Protein AF-A0A7S3FPW9-F1 (afdb_monomer_lite)

Radius of gyration: 21.13 Å; chains: 1; bounding box: 56×52×58 Å

Structure (mmCIF, N/CA/C/O backbone):
data_AF-A0A7S3FPW9-F1
#
_entry.id   AF-A0A7S3FPW9-F1
#
loop_
_atom_site.group_PDB
_atom_site.id
_atom_site.type_symbol
_atom_site.label_atom_id
_atom_site.label_alt_id
_atom_site.label_comp_id
_atom_site.label_asym_id
_atom_site.label_entity_id
_atom_site.label_seq_id
_atom_site.pdbx_PDB_ins_code
_atom_site.Cartn_x
_atom_site.Cartn_y
_atom_site.Cartn_z
_atom_site.occupancy
_atom_site.B_iso_or_equiv
_atom_site.auth_seq_id
_atom_site.auth_comp_id
_atom_site.auth_asym_id
_atom_site.auth_atom_id
_atom_site.pdbx_PDB_model_num
ATOM 1 N N . GLY A 1 1 ? 1.806 -17.753 8.250 1.00 62.09 1 GLY A N 1
ATOM 2 C CA . GLY A 1 1 ? 3.114 -17.076 8.129 1.00 62.09 1 GLY A CA 1
ATOM 3 C C . GLY A 1 1 ? 3.292 -16.601 6.702 1.00 62.09 1 GLY A C 1
ATOM 4 O O . GLY A 1 1 ? 2.724 -17.229 5.818 1.00 62.09 1 GLY A O 1
ATOM 5 N N . LEU A 1 2 ? 4.022 -15.506 6.479 1.00 74.38 2 LEU A N 1
ATOM 6 C CA . LEU A 1 2 ? 4.261 -14.946 5.144 1.00 74.38 2 LEU A CA 1
ATOM 7 C C . LEU A 1 2 ? 5.439 -15.664 4.464 1.00 74.38 2 LEU A C 1
ATOM 9 O O . LEU A 1 2 ? 6.506 -15.790 5.061 1.00 74.38 2 LEU A O 1
ATOM 13 N N . SER A 1 3 ? 5.250 -16.118 3.224 1.00 87.81 3 SER A N 1
ATOM 14 C CA . SER A 1 3 ? 6.318 -16.634 2.362 1.00 87.81 3 SER A CA 1
ATOM 15 C C . SER A 1 3 ? 6.311 -15.820 1.073 1.00 87.81 3 SER A C 1
ATOM 17 O O . SER A 1 3 ? 5.427 -15.976 0.237 1.00 87.81 3 SER A O 1
ATOM 19 N N . THR A 1 4 ? 7.244 -14.877 0.970 1.00 91.75 4 THR A N 1
ATOM 20 C CA . THR A 1 4 ? 7.330 -13.929 -0.143 1.00 91.75 4 THR A CA 1
ATOM 21 C C . THR A 1 4 ? 8.790 -13.615 -0.439 1.00 91.75 4 THR A C 1
ATOM 23 O O . THR A 1 4 ? 9.639 -13.678 0.454 1.00 91.75 4 THR A O 1
ATOM 26 N N . TYR A 1 5 ? 9.075 -13.282 -1.690 1.00 95.19 5 TYR A N 1
ATOM 27 C CA . TYR A 1 5 ? 10.318 -12.657 -2.105 1.00 95.19 5 TYR A CA 1
ATOM 28 C C . TYR A 1 5 ? 10.083 -11.153 -2.244 1.00 95.19 5 TYR A C 1
ATOM 30 O O . TYR A 1 5 ? 9.263 -10.716 -3.044 1.00 95.19 5 TYR A O 1
ATOM 38 N N . GLU A 1 6 ? 10.806 -10.345 -1.482 1.00 95.31 6 GLU A N 1
ATOM 39 C CA . GLU A 1 6 ? 10.793 -8.900 -1.682 1.00 95.31 6 GLU A CA 1
ATOM 40 C C . GLU A 1 6 ? 11.965 -8.498 -2.571 1.00 95.31 6 GLU A C 1
ATOM 42 O O . GLU A 1 6 ? 13.130 -8.679 -2.209 1.00 95.31 6 GLU A O 1
ATOM 47 N N . GLN A 1 7 ? 11.654 -7.925 -3.732 1.00 96.69 7 GLN A N 1
ATOM 48 C CA . GLN A 1 7 ? 12.647 -7.195 -4.499 1.00 96.69 7 GLN A CA 1
ATOM 49 C C . GLN A 1 7 ? 12.777 -5.803 -3.891 1.00 96.69 7 GLN A C 1
ATOM 51 O O . GLN A 1 7 ? 12.024 -4.884 -4.230 1.00 96.69 7 GLN A O 1
ATOM 56 N N . ASP A 1 8 ? 13.734 -5.686 -2.975 1.00 94.31 8 ASP A N 1
ATOM 57 C CA . ASP A 1 8 ? 14.004 -4.454 -2.251 1.00 94.31 8 ASP A CA 1
ATOM 58 C C . ASP A 1 8 ? 14.648 -3.393 -3.159 1.00 94.31 8 ASP A C 1
ATOM 60 O O . ASP A 1 8 ? 15.386 -3.731 -4.091 1.00 94.31 8 ASP A O 1
ATOM 64 N N . TRP A 1 9 ? 14.372 -2.115 -2.896 1.00 93.69 9 TRP A N 1
ATOM 65 C CA . TRP A 1 9 ? 14.979 -0.975 -3.591 1.00 93.69 9 TRP A CA 1
ATOM 66 C C . TRP A 1 9 ? 14.975 -1.121 -5.123 1.00 93.69 9 TRP A C 1
ATOM 68 O O . TRP A 1 9 ? 16.013 -1.033 -5.789 1.00 93.69 9 TRP A O 1
ATOM 78 N N . LEU A 1 10 ? 13.790 -1.298 -5.711 1.00 96.19 10 LEU A N 1
ATOM 79 C CA . LEU A 1 10 ? 13.669 -1.556 -7.143 1.00 96.19 10 LEU A CA 1
ATOM 80 C C . LEU A 1 10 ? 14.060 -0.341 -8.005 1.00 96.19 10 LEU A C 1
ATOM 82 O O . LEU A 1 10 ? 14.813 -0.488 -8.970 1.00 96.19 10 LEU A O 1
ATOM 86 N N . TRP A 1 11 ? 13.589 0.872 -7.681 1.00 95.31 11 TRP A N 1
ATOM 87 C CA . TRP A 1 11 ? 13.968 2.066 -8.451 1.00 95.31 11 TRP A CA 1
ATOM 88 C C . TRP A 1 11 ? 15.460 2.430 -8.33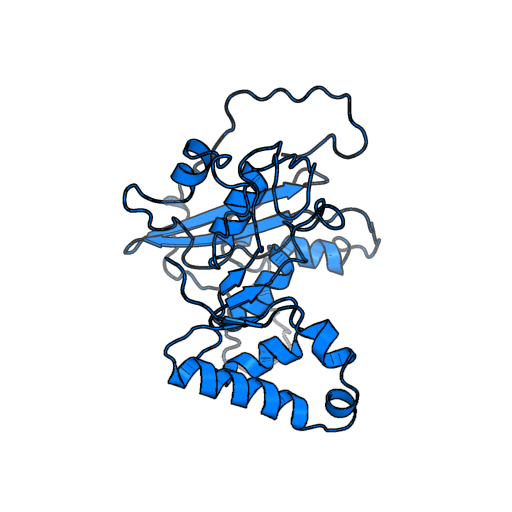8 1.00 95.31 11 TRP A C 1
ATOM 90 O O . TRP A 1 11 ? 16.043 2.737 -9.386 1.00 95.31 11 TRP A O 1
ATOM 100 N N . PRO A 1 12 ? 16.117 2.374 -7.153 1.00 95.44 12 PRO A N 1
ATOM 101 C CA . PRO A 1 12 ? 17.546 2.647 -7.054 1.00 95.44 12 PRO A CA 1
ATOM 102 C C . PRO A 1 12 ? 18.382 1.617 -7.802 1.00 95.44 12 PRO A C 1
ATOM 104 O O . PRO A 1 12 ? 19.339 1.999 -8.464 1.00 95.44 12 PRO A O 1
ATOM 107 N N . GLN A 1 13 ? 18.019 0.330 -7.747 1.00 95.75 13 GLN A N 1
ATOM 108 C CA . GLN A 1 13 ? 18.728 -0.705 -8.503 1.00 95.75 13 GLN A CA 1
ATOM 109 C C . GLN A 1 13 ? 18.602 -0.484 -10.010 1.00 95.75 13 GLN A C 1
ATOM 111 O O . GLN A 1 13 ? 19.600 -0.577 -10.724 1.00 95.75 13 GLN A O 1
ATOM 116 N N . PHE A 1 14 ? 17.410 -0.110 -10.485 1.00 96.25 14 PHE A N 1
ATOM 117 C CA . PHE A 1 14 ? 17.210 0.200 -11.896 1.00 96.25 14 PHE A CA 1
ATOM 118 C C . PHE A 1 14 ? 18.072 1.387 -12.346 1.00 96.25 14 PHE A C 1
ATOM 120 O O . PHE A 1 14 ? 18.774 1.290 -13.345 1.00 96.25 14 PHE A O 1
ATOM 127 N N . LEU A 1 15 ? 18.045 2.507 -11.612 1.00 96.75 15 LEU A N 1
ATOM 128 C CA . LEU A 1 15 ? 18.842 3.690 -11.967 1.00 96.75 15 LEU A CA 1
ATOM 129 C C . LEU A 1 15 ? 20.346 3.512 -11.721 1.00 96.75 15 LEU A C 1
ATOM 131 O O . LEU A 1 15 ? 21.148 4.189 -12.356 1.00 96.75 15 LEU A O 1
ATOM 135 N N . GLY A 1 16 ? 20.729 2.640 -10.791 1.00 96.56 16 GLY A N 1
ATOM 136 C CA . GLY A 1 16 ? 22.120 2.360 -10.445 1.00 96.56 16 GLY A CA 1
ATOM 137 C C . GLY A 1 16 ? 22.814 1.364 -11.374 1.00 96.56 16 GLY A C 1
ATOM 138 O O . GLY A 1 16 ? 24.028 1.205 -11.268 1.00 96.56 16 GLY A O 1
ATOM 139 N N . THR A 1 17 ? 22.076 0.709 -12.274 1.00 96.62 17 THR A N 1
ATOM 140 C CA . THR A 1 17 ? 22.619 -0.276 -13.219 1.00 96.62 17 THR A CA 1
ATOM 141 C C . THR A 1 17 ? 22.588 0.307 -14.627 1.00 96.62 17 THR A C 1
ATOM 143 O O . THR A 1 17 ? 21.536 0.338 -15.262 1.00 96.62 17 THR A O 1
ATOM 146 N N . THR A 1 18 ? 23.732 0.788 -15.117 1.00 97.06 18 THR A N 1
ATOM 147 C CA . THR A 1 18 ? 23.844 1.487 -16.410 1.00 97.06 18 THR A CA 1
ATOM 148 C C . THR A 1 18 ? 23.240 0.691 -17.567 1.00 97.06 18 THR A C 1
ATOM 150 O O . THR A 1 18 ? 22.532 1.253 -18.396 1.00 97.06 18 THR A O 1
ATOM 153 N N . GLU A 1 19 ? 23.439 -0.624 -17.597 1.00 97.38 19 GLU A N 1
ATOM 154 C CA . GLU A 1 19 ? 22.937 -1.499 -18.657 1.00 97.38 19 GLU A CA 1
ATOM 155 C C . GLU A 1 19 ? 21.400 -1.489 -18.743 1.00 97.38 19 GLU A C 1
ATOM 157 O O . GLU A 1 19 ? 20.847 -1.562 -19.838 1.00 97.38 19 GLU A O 1
ATOM 162 N N . LEU A 1 20 ? 20.697 -1.327 -17.612 1.00 96.31 20 LEU A N 1
ATOM 163 C CA . LEU A 1 20 ? 19.231 -1.194 -17.580 1.00 96.31 20 LEU A CA 1
ATOM 164 C C . LEU A 1 20 ? 18.740 0.147 -18.149 1.00 96.31 20 LEU A C 1
ATOM 166 O O . LEU A 1 20 ? 17.552 0.289 -18.441 1.00 96.31 20 LEU A O 1
ATOM 170 N N . LEU A 1 21 ? 19.632 1.131 -18.296 1.00 96.12 21 LEU A N 1
ATOM 171 C CA . LEU A 1 21 ? 19.340 2.450 -18.864 1.00 96.12 21 LEU A CA 1
ATOM 172 C C . LEU A 1 21 ? 19.689 2.548 -20.354 1.00 96.12 21 LEU A C 1
ATOM 174 O O . LEU A 1 21 ? 19.191 3.444 -21.034 1.00 96.12 21 LEU A O 1
ATOM 178 N N . GLU A 1 22 ? 20.537 1.650 -20.854 1.00 97.19 22 GLU A N 1
ATOM 179 C CA . GLU A 1 22 ? 21.030 1.656 -22.236 1.00 97.19 22 GLU A CA 1
ATOM 180 C C . GLU A 1 22 ? 20.338 0.614 -23.129 1.00 97.19 22 GLU A C 1
ATOM 182 O O . GLU A 1 22 ? 20.341 0.756 -24.353 1.00 97.19 22 GLU A O 1
ATOM 187 N N . ASP A 1 23 ? 19.696 -0.398 -22.538 1.00 97.12 23 ASP A N 1
ATOM 188 C CA . ASP A 1 23 ? 18.950 -1.434 -23.253 1.00 97.12 23 ASP A CA 1
ATOM 189 C C . ASP A 1 23 ? 17.442 -1.347 -22.959 1.00 97.12 23 ASP A C 1
ATOM 191 O O . ASP A 1 23 ? 16.986 -1.512 -21.826 1.00 97.12 23 ASP A O 1
ATOM 195 N N . ALA A 1 24 ? 16.647 -1.133 -24.012 1.00 93.81 24 ALA A N 1
ATOM 196 C CA . ALA A 1 24 ? 15.193 -0.980 -23.920 1.00 93.81 24 ALA A CA 1
ATOM 197 C C . ALA A 1 24 ? 14.445 -2.248 -23.457 1.00 93.81 24 ALA A C 1
ATOM 199 O O . ALA A 1 24 ? 13.287 -2.153 -23.054 1.00 93.81 24 ALA A O 1
ATOM 200 N N . ASN A 1 25 ? 15.077 -3.422 -23.516 1.00 96.31 25 ASN A N 1
ATOM 201 C CA . ASN A 1 25 ? 14.479 -4.715 -23.182 1.00 96.31 25 ASN A CA 1
ATOM 202 C C . ASN A 1 25 ? 15.047 -5.321 -21.897 1.00 96.31 25 ASN A C 1
ATOM 204 O O . ASN A 1 25 ? 14.417 -6.198 -21.308 1.00 96.31 25 ASN A O 1
ATOM 208 N N . LEU A 1 26 ? 16.231 -4.899 -21.448 1.00 97.31 26 LEU A N 1
ATOM 209 C CA . LEU A 1 26 ? 16.878 -5.543 -20.304 1.00 97.31 26 LEU A CA 1
ATOM 210 C C . LEU A 1 26 ? 16.064 -5.386 -19.012 1.00 97.31 26 LEU A C 1
ATOM 212 O O . LEU A 1 26 ? 15.988 -6.322 -18.219 1.00 97.31 26 LEU A O 1
ATOM 216 N N . GLY A 1 27 ? 15.389 -4.246 -18.834 1.00 96.31 27 GLY A N 1
ATOM 217 C CA . GLY A 1 27 ? 14.483 -4.013 -17.707 1.00 96.31 27 GLY A CA 1
ATOM 218 C C . GLY A 1 27 ? 13.315 -5.000 -17.644 1.00 96.31 27 GLY A C 1
ATOM 219 O O . GLY A 1 27 ? 13.075 -5.592 -16.592 1.00 96.31 27 GLY A O 1
ATOM 220 N N . SER A 1 28 ? 12.609 -5.216 -18.758 1.00 97.06 28 SER A N 1
ATOM 221 C CA 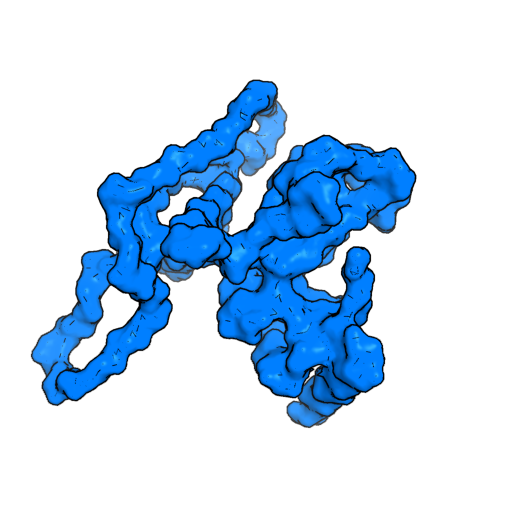. SER A 1 28 ? 11.506 -6.185 -18.797 1.00 97.06 28 SER A CA 1
ATOM 222 C C . SER A 1 28 ? 12.024 -7.616 -18.677 1.00 97.06 28 SER A C 1
ATOM 224 O O . SER A 1 28 ? 11.472 -8.398 -17.905 1.00 97.06 28 SER A O 1
ATOM 226 N N . ALA A 1 29 ? 13.133 -7.950 -19.346 1.00 98.19 29 ALA A N 1
ATOM 227 C CA . ALA A 1 29 ? 13.765 -9.262 -19.242 1.00 98.19 29 ALA A CA 1
ATOM 228 C C . ALA A 1 29 ? 14.156 -9.602 -17.795 1.00 98.19 29 ALA A C 1
ATOM 230 O O . ALA A 1 29 ? 13.894 -10.716 -17.341 1.00 98.19 29 ALA A O 1
ATOM 231 N N . TRP A 1 30 ? 14.726 -8.647 -17.056 1.00 97.81 30 TRP A N 1
ATOM 232 C CA . TRP A 1 30 ? 15.076 -8.810 -15.644 1.00 97.81 30 TRP A CA 1
ATOM 233 C C . TRP A 1 30 ? 13.851 -9.135 -14.779 1.00 97.81 30 TRP A C 1
ATOM 235 O O . TRP A 1 30 ? 13.859 -10.128 -14.046 1.00 97.81 30 TRP A O 1
ATOM 245 N N . LEU A 1 31 ? 12.780 -8.345 -14.899 1.00 98.25 31 LEU A N 1
ATOM 246 C CA . LEU A 1 31 ? 11.560 -8.536 -14.110 1.00 98.25 31 LEU A CA 1
ATOM 247 C C . LEU A 1 31 ? 10.841 -9.847 -14.470 1.00 98.25 31 LEU A C 1
ATOM 249 O O . LEU A 1 31 ? 10.429 -10.586 -13.575 1.00 98.25 31 LEU A O 1
ATOM 253 N N . LEU A 1 32 ? 10.753 -10.186 -15.760 1.00 98.56 32 LEU A N 1
ATOM 254 C CA . LEU A 1 32 ? 10.147 -11.437 -16.232 1.00 98.56 32 LEU A CA 1
ATOM 255 C C . LEU A 1 32 ? 10.919 -12.670 -15.742 1.00 98.56 32 LEU A C 1
ATOM 257 O O . LEU A 1 32 ? 10.312 -13.648 -15.307 1.00 98.56 32 LEU A O 1
ATOM 261 N N . GLN A 1 33 ? 12.255 -12.633 -15.769 1.00 98.38 33 GLN A N 1
ATOM 262 C CA . GLN A 1 33 ? 13.087 -13.738 -15.280 1.00 98.38 33 GLN A CA 1
ATOM 263 C C . GLN A 1 33 ? 12.961 -13.926 -13.764 1.00 98.38 33 GLN A C 1
ATOM 265 O O . GLN A 1 33 ? 12.837 -15.059 -13.297 1.00 98.38 33 GLN A O 1
ATOM 270 N N . MET A 1 34 ? 12.934 -12.829 -13.001 1.00 98.31 34 MET A N 1
ATOM 271 C CA . MET A 1 34 ? 12.661 -12.852 -11.560 1.00 98.31 34 MET A CA 1
ATOM 272 C C . MET A 1 34 ? 11.288 -13.470 -11.265 1.00 98.31 34 MET A C 1
ATOM 274 O O . MET A 1 34 ? 11.172 -14.361 -10.423 1.00 98.31 34 MET A O 1
ATOM 278 N N . GLY A 1 35 ? 10.268 -13.063 -12.022 1.00 98.31 35 GLY A N 1
ATOM 279 C CA . GLY A 1 35 ? 8.919 -13.617 -11.966 1.00 98.31 35 GLY A CA 1
ATOM 280 C C . GLY A 1 35 ? 8.844 -15.116 -12.248 1.00 98.31 35 GLY A C 1
ATOM 281 O O . GLY A 1 35 ? 8.203 -15.866 -11.506 1.00 98.31 35 GLY A O 1
ATOM 282 N N . ALA A 1 36 ? 9.527 -15.569 -13.300 1.00 98.50 36 ALA A N 1
ATOM 283 C CA . ALA A 1 36 ? 9.591 -16.979 -13.670 1.00 98.50 36 ALA A CA 1
ATOM 284 C C . ALA A 1 36 ? 10.271 -17.822 -12.580 1.00 98.50 36 ALA A C 1
ATOM 286 O O . ALA A 1 36 ? 9.782 -18.901 -12.243 1.00 98.50 36 ALA A O 1
ATOM 287 N N . ALA A 1 37 ? 11.358 -17.315 -11.991 1.00 98.19 37 ALA A N 1
ATOM 288 C CA . ALA A 1 37 ? 12.044 -17.981 -10.890 1.00 98.19 37 ALA A CA 1
ATOM 289 C C . ALA A 1 37 ? 11.150 -18.085 -9.644 1.00 98.19 37 ALA A C 1
ATOM 291 O O . ALA A 1 37 ? 10.999 -19.174 -9.095 1.00 98.19 37 ALA A O 1
ATOM 292 N N . ALA A 1 38 ? 10.501 -16.992 -9.229 1.00 97.88 38 ALA A N 1
ATOM 293 C CA . ALA A 1 38 ? 9.591 -17.012 -8.083 1.00 97.88 38 ALA A CA 1
ATOM 294 C C . ALA A 1 38 ? 8.428 -17.995 -8.294 1.00 97.88 38 ALA A C 1
ATOM 296 O O . ALA A 1 38 ? 8.155 -18.823 -7.424 1.00 97.88 38 ALA A O 1
ATOM 297 N N . SER A 1 39 ? 7.829 -17.993 -9.491 1.00 97.38 39 SER A N 1
ATOM 298 C CA . SER A 1 39 ? 6.765 -18.935 -9.868 1.00 97.38 39 SER A CA 1
ATOM 299 C C . SER A 1 39 ? 7.227 -20.392 -9.775 1.00 97.38 39 SER A C 1
ATOM 301 O O . SER A 1 39 ? 6.528 -21.230 -9.209 1.00 97.38 39 SER A O 1
ATOM 303 N N . ALA A 1 40 ? 8.430 -20.701 -10.275 1.00 97.81 40 ALA A N 1
ATOM 304 C CA . ALA A 1 40 ? 9.006 -22.046 -10.216 1.00 97.81 40 ALA A CA 1
ATOM 305 C C . ALA A 1 40 ? 9.253 -22.538 -8.777 1.00 97.81 40 ALA A C 1
ATOM 307 O O . ALA A 1 40 ? 9.315 -23.745 -8.541 1.00 97.81 40 ALA A O 1
ATOM 308 N N . HIS A 1 41 ? 9.365 -21.615 -7.820 1.00 96.12 41 HIS A N 1
ATOM 309 C CA . HIS A 1 41 ? 9.540 -21.902 -6.399 1.00 96.12 41 HIS A CA 1
ATOM 310 C C . HIS A 1 41 ? 8.263 -21.718 -5.565 1.00 96.12 41 HIS A C 1
ATOM 312 O O . HIS A 1 41 ? 8.316 -21.887 -4.348 1.00 96.12 41 HIS A O 1
ATOM 318 N N . GLY A 1 42 ? 7.122 -21.412 -6.192 1.00 95.38 42 GLY A N 1
ATOM 319 C CA . GLY A 1 42 ? 5.857 -21.187 -5.489 1.00 95.38 42 GLY A CA 1
ATOM 320 C C . GLY A 1 42 ? 5.887 -19.974 -4.554 1.00 95.38 42 GLY A C 1
ATOM 321 O O . GLY A 1 42 ? 5.234 -19.996 -3.513 1.00 95.38 42 GLY A O 1
ATOM 322 N N . LEU A 1 43 ? 6.670 -18.946 -4.894 1.00 96.06 43 LEU A N 1
ATOM 323 C CA . LEU A 1 43 ? 6.806 -17.713 -4.120 1.00 96.06 43 LEU A CA 1
ATOM 324 C C . LEU A 1 43 ? 6.026 -16.572 -4.776 1.00 96.06 43 LEU A C 1
ATOM 326 O O . LEU A 1 43 ? 6.115 -16.370 -5.988 1.00 96.06 43 LEU A O 1
ATOM 330 N N . GLY A 1 44 ? 5.323 -15.794 -3.953 1.00 96.44 44 GLY A N 1
ATOM 331 C CA . GLY A 1 44 ? 4.872 -14.457 -4.335 1.00 96.44 44 GLY A CA 1
ATOM 332 C C . GLY A 1 44 ? 6.029 -13.454 -4.302 1.00 96.44 44 GLY A C 1
ATOM 333 O O . GLY A 1 44 ? 7.035 -13.680 -3.624 1.00 96.44 44 GLY A O 1
ATOM 334 N N . ILE A 1 45 ? 5.882 -12.347 -5.025 1.00 98.19 45 ILE A N 1
ATOM 335 C CA . ILE A 1 45 ? 6.824 -11.233 -5.087 1.00 98.19 45 ILE A CA 1
ATOM 336 C C . ILE A 1 45 ? 6.156 -9.966 -4.549 1.00 98.19 45 ILE A C 1
ATOM 338 O O . ILE A 1 45 ? 5.061 -9.594 -4.976 1.00 98.19 45 ILE A O 1
ATOM 342 N N . GLN A 1 46 ? 6.877 -9.271 -3.669 1.00 97.69 46 GLN A N 1
ATOM 343 C CA . GLN A 1 46 ? 6.662 -7.864 -3.349 1.00 97.69 46 GLN A CA 1
ATOM 344 C C . GLN A 1 46 ? 7.649 -6.990 -4.117 1.00 97.69 46 GLN A C 1
ATOM 346 O O . GLN A 1 46 ? 8.861 -7.167 -3.989 1.00 97.69 46 GLN A O 1
ATOM 351 N N . TYR A 1 47 ? 7.154 -5.996 -4.849 1.00 98.25 47 TYR A N 1
ATOM 352 C CA . TYR A 1 47 ? 8.009 -4.918 -5.349 1.00 98.25 47 TYR A CA 1
ATOM 353 C C . TYR A 1 47 ? 8.136 -3.795 -4.321 1.00 98.25 47 TYR A C 1
ATOM 355 O O . TYR A 1 47 ? 7.146 -3.166 -3.953 1.00 98.25 47 TYR A O 1
ATOM 363 N N . CYS A 1 48 ? 9.363 -3.510 -3.884 1.00 96.44 48 CYS A N 1
ATOM 364 C CA . CYS A 1 48 ? 9.671 -2.397 -2.994 1.00 96.44 48 CYS A CA 1
ATOM 365 C C . CYS A 1 48 ? 10.123 -1.170 -3.788 1.00 96.44 48 CYS A C 1
ATOM 367 O O . CYS A 1 48 ? 11.010 -1.253 -4.641 1.00 96.44 48 CYS A O 1
ATOM 369 N N . MET A 1 49 ? 9.511 -0.024 -3.488 1.00 94.69 49 MET A N 1
ATOM 370 C CA . MET A 1 49 ? 9.742 1.253 -4.162 1.00 94.69 49 MET A CA 1
ATOM 371 C C . MET A 1 49 ? 9.811 1.126 -5.704 1.00 94.69 49 MET A C 1
ATOM 373 O O . MET A 1 49 ? 10.822 1.473 -6.329 1.00 94.69 49 MET A O 1
ATOM 377 N N . PRO A 1 50 ? 8.769 0.582 -6.355 1.00 97.25 50 PRO A N 1
ATOM 378 C CA . PRO A 1 50 ? 8.736 0.492 -7.805 1.00 97.25 50 PRO A CA 1
ATOM 379 C C . PRO A 1 50 ? 8.507 1.866 -8.447 1.00 97.25 50 PRO A C 1
ATOM 381 O O . PRO A 1 50 ? 7.802 2.720 -7.916 1.00 97.25 50 PRO A O 1
ATOM 384 N N . PHE A 1 51 ? 9.032 2.059 -9.658 1.00 96.69 51 PHE A N 1
ATOM 385 C CA . PHE A 1 51 ? 8.494 3.087 -10.545 1.00 96.69 51 PHE A CA 1
ATOM 386 C C . PHE A 1 51 ? 7.142 2.640 -11.117 1.00 96.69 51 PHE A C 1
ATOM 388 O O . PHE A 1 51 ? 6.923 1.433 -11.256 1.00 96.69 51 PHE A O 1
ATOM 395 N N . PRO A 1 52 ? 6.295 3.573 -11.600 1.00 96.88 52 PRO A N 1
ATOM 396 C CA . PRO A 1 52 ? 5.060 3.221 -12.301 1.00 96.88 52 PRO A CA 1
ATOM 397 C C . PRO A 1 52 ? 5.272 2.219 -13.442 1.00 96.88 52 PRO A C 1
ATOM 399 O O . PRO A 1 52 ? 4.501 1.283 -13.584 1.00 96.88 52 PRO A O 1
ATOM 402 N N . ARG A 1 53 ? 6.369 2.327 -14.204 1.00 95.69 53 ARG A N 1
ATOM 403 C CA . ARG A 1 53 ? 6.684 1.356 -15.271 1.00 95.69 53 ARG A CA 1
ATOM 404 C C . ARG A 1 53 ? 6.950 -0.069 -14.765 1.00 95.69 53 ARG A C 1
ATOM 406 O O . ARG A 1 53 ? 6.640 -1.018 -15.470 1.00 95.69 53 ARG A O 1
ATOM 413 N N . HIS A 1 54 ? 7.501 -0.229 -13.559 1.00 97.81 54 HIS A N 1
ATOM 414 C CA . HIS A 1 54 ? 7.692 -1.553 -12.959 1.00 97.81 54 HIS A CA 1
ATOM 415 C C . HIS A 1 54 ? 6.349 -2.142 -12.520 1.00 97.81 54 HIS A C 1
ATOM 417 O O . HIS A 1 54 ? 6.105 -3.326 -12.724 1.00 97.81 54 HIS A O 1
ATOM 423 N N . LEU A 1 55 ? 5.465 -1.297 -11.974 1.00 98.12 55 LEU A N 1
ATOM 424 C CA . LEU A 1 55 ? 4.089 -1.682 -11.669 1.00 98.12 55 LEU A CA 1
ATOM 425 C C . LEU A 1 55 ? 3.352 -2.107 -12.943 1.00 98.12 55 LEU A C 1
ATOM 427 O O . LEU A 1 55 ? 2.778 -3.185 -12.968 1.00 98.12 55 LEU A O 1
ATOM 431 N N . MET A 1 56 ? 3.444 -1.346 -14.036 1.00 97.88 56 MET A N 1
ATOM 432 C CA . MET A 1 56 ? 2.811 -1.738 -15.302 1.00 97.88 56 MET A CA 1
ATOM 433 C C . MET A 1 56 ? 3.336 -3.078 -15.838 1.00 97.88 56 MET A C 1
ATOM 435 O O . MET A 1 56 ? 2.548 -3.861 -16.345 1.00 97.88 56 MET A O 1
ATOM 439 N N . GLN A 1 57 ? 4.631 -3.384 -15.693 1.00 97.69 57 GLN A N 1
ATOM 440 C CA . GLN A 1 57 ? 5.196 -4.679 -16.110 1.00 97.69 57 GLN A CA 1
ATOM 441 C C . GLN A 1 57 ? 4.656 -5.866 -15.289 1.00 97.69 57 GLN A C 1
ATOM 443 O O . GLN A 1 57 ? 4.647 -6.995 -15.781 1.00 97.69 57 GLN A O 1
ATOM 448 N N . SER A 1 58 ? 4.196 -5.632 -14.054 1.00 98.00 58 SER A N 1
ATOM 449 C CA . SER A 1 58 ? 3.690 -6.694 -13.171 1.00 98.00 58 SER A CA 1
ATOM 450 C C . SER A 1 58 ? 2.469 -7.429 -13.729 1.00 98.00 58 SER A C 1
ATOM 452 O O . SER A 1 58 ? 2.262 -8.588 -13.384 1.00 98.00 58 SER A O 1
ATOM 454 N N . VAL A 1 59 ? 1.717 -6.817 -14.653 1.00 97.69 59 VAL A N 1
ATOM 455 C CA . VAL A 1 59 ? 0.548 -7.449 -15.294 1.00 97.69 59 VAL A CA 1
ATOM 456 C C . VAL A 1 59 ? 0.914 -8.704 -16.094 1.00 97.69 59 VAL A C 1
ATOM 458 O O . VAL A 1 59 ? 0.065 -9.558 -16.330 1.00 97.69 59 VAL A O 1
ATOM 461 N N . GLU A 1 60 ? 2.182 -8.846 -16.491 1.00 98.19 60 GLU A N 1
ATOM 462 C CA . GLU A 1 60 ? 2.709 -10.039 -17.167 1.00 98.19 60 GLU A CA 1
ATOM 463 C C . GLU A 1 60 ? 3.368 -11.034 -16.194 1.00 98.19 60 GLU A C 1
ATOM 465 O O . GLU A 1 60 ? 3.853 -12.089 -16.605 1.00 98.19 60 GLU A O 1
ATOM 470 N N . ILE A 1 61 ? 3.412 -10.716 -14.897 1.00 98.38 61 ILE A N 1
ATOM 471 C CA . ILE A 1 61 ? 4.167 -11.456 -13.888 1.00 98.38 61 ILE A CA 1
ATOM 472 C C . ILE A 1 61 ? 3.236 -11.861 -12.746 1.00 98.38 61 ILE A C 1
ATOM 474 O O . ILE A 1 61 ? 3.212 -11.235 -11.694 1.00 98.38 61 ILE A O 1
ATOM 478 N N . SER A 1 62 ? 2.524 -12.976 -12.924 1.00 97.00 62 SER A N 1
ATOM 479 C CA . SER A 1 62 ? 1.570 -13.498 -11.921 1.00 97.00 62 SER A CA 1
ATOM 480 C C . SER A 1 62 ? 2.158 -13.755 -10.525 1.00 97.00 62 SER A C 1
ATOM 482 O O . SER A 1 62 ? 1.415 -13.793 -9.549 1.00 97.00 62 SER A O 1
ATOM 484 N N . ALA A 1 63 ? 3.480 -13.927 -10.414 1.00 98.06 63 ALA A N 1
ATOM 485 C CA . ALA A 1 63 ? 4.144 -14.041 -9.120 1.00 98.06 63 ALA A CA 1
ATOM 486 C C . ALA A 1 63 ? 4.154 -12.719 -8.341 1.00 98.06 63 ALA A C 1
ATOM 488 O O . ALA A 1 63 ? 4.271 -12.755 -7.125 1.00 98.06 63 ALA A O 1
ATOM 489 N N . VAL A 1 64 ? 4.043 -11.559 -8.992 1.00 98.38 64 VAL A N 1
ATOM 490 C CA . VAL A 1 64 ? 3.937 -10.268 -8.302 1.00 98.38 64 VAL A CA 1
ATOM 491 C C . VAL A 1 64 ? 2.516 -10.123 -7.787 1.00 98.38 64 VAL A C 1
ATOM 493 O O . VAL A 1 64 ? 1.577 -10.001 -8.563 1.00 98.38 64 VAL A O 1
ATOM 496 N N . THR A 1 65 ? 2.366 -10.144 -6.468 1.00 97.38 65 THR A N 1
ATOM 497 C CA . THR A 1 65 ? 1.054 -10.074 -5.807 1.00 97.38 65 THR A CA 1
ATOM 498 C C . THR A 1 65 ? 0.871 -8.781 -5.023 1.00 97.38 65 THR A C 1
ATOM 500 O O . THR A 1 65 ? -0.241 -8.458 -4.618 1.00 97.38 65 THR A O 1
ATOM 503 N N . GLN A 1 66 ? 1.955 -8.041 -4.777 1.00 97.19 66 GLN A N 1
ATOM 504 C CA . GLN A 1 66 ? 1.931 -6.843 -3.947 1.00 97.19 66 GLN A CA 1
ATOM 505 C C . GLN A 1 66 ? 3.051 -5.867 -4.302 1.00 97.19 66 GLN A C 1
ATOM 507 O O . GLN A 1 66 ? 4.106 -6.247 -4.821 1.00 97.19 66 GLN A O 1
ATOM 512 N N . ALA A 1 67 ? 2.841 -4.595 -3.980 1.00 98.31 67 ALA A N 1
ATOM 513 C CA . ALA A 1 67 ? 3.846 -3.561 -4.161 1.00 98.31 67 ALA A CA 1
ATOM 514 C C . ALA A 1 67 ? 3.770 -2.501 -3.064 1.00 98.31 67 ALA A C 1
ATOM 516 O O . ALA A 1 67 ? 2.695 -2.117 -2.607 1.00 98.31 67 ALA A O 1
ATOM 517 N N . ARG A 1 68 ? 4.932 -1.997 -2.653 1.00 97.06 68 ARG A N 1
ATOM 518 C CA . ARG A 1 68 ? 5.036 -0.937 -1.654 1.00 97.06 68 ARG A CA 1
ATOM 519 C C . ARG A 1 68 ? 4.468 0.371 -2.206 1.00 97.06 68 ARG A C 1
ATOM 521 O O . ARG A 1 68 ? 4.898 0.848 -3.255 1.00 97.06 68 ARG A O 1
ATOM 528 N N . ALA A 1 69 ? 3.512 0.934 -1.475 1.00 97.25 69 ALA A N 1
ATOM 529 C CA . ALA A 1 69 ? 2.833 2.193 -1.768 1.00 97.25 69 ALA A CA 1
ATOM 530 C C . ALA A 1 69 ? 3.378 3.371 -0.934 1.00 97.25 69 ALA A C 1
ATOM 532 O O . ALA A 1 69 ? 3.082 4.531 -1.226 1.00 97.25 69 ALA A O 1
ATOM 533 N N . SER A 1 70 ? 4.186 3.078 0.083 1.00 93.88 70 SER A N 1
ATOM 534 C CA . SER A 1 70 ? 4.904 4.029 0.934 1.00 93.88 70 SER A CA 1
ATOM 535 C C . SER A 1 70 ? 6.388 4.153 0.552 1.00 93.88 70 SER A C 1
ATOM 537 O O . SER A 1 70 ? 6.897 3.454 -0.328 1.00 93.88 70 SER A O 1
ATOM 539 N N . ASN A 1 71 ? 7.093 5.051 1.244 1.00 89.94 71 ASN A N 1
ATOM 540 C CA . ASN A 1 71 ? 8.555 5.027 1.331 1.00 89.94 71 ASN A CA 1
ATOM 541 C C . ASN A 1 71 ? 9.014 4.077 2.461 1.00 89.94 71 ASN A C 1
ATOM 543 O O . ASN A 1 71 ? 8.182 3.547 3.198 1.00 89.94 71 ASN A O 1
ATOM 547 N N . ASP A 1 72 ? 10.322 3.897 2.637 1.00 89.75 72 ASP A N 1
ATOM 548 C CA . ASP A 1 72 ? 10.876 3.063 3.708 1.00 89.75 72 ASP A CA 1
ATOM 549 C C . ASP A 1 72 ? 10.434 3.527 5.103 1.00 89.75 72 ASP A C 1
ATOM 551 O O . ASP A 1 72 ? 10.505 4.711 5.458 1.00 89.75 72 ASP A O 1
ATOM 555 N N . TYR A 1 73 ? 9.997 2.569 5.920 1.00 88.69 73 TYR A N 1
ATOM 556 C CA . TYR A 1 73 ? 9.681 2.790 7.317 1.00 88.69 73 TYR A CA 1
ATOM 557 C C . TYR A 1 73 ? 10.963 2.970 8.126 1.00 88.69 73 TYR A C 1
ATOM 559 O O . TYR A 1 73 ? 11.808 2.079 8.265 1.00 88.69 73 TYR A O 1
ATOM 567 N N . GLY A 1 74 ? 11.120 4.172 8.673 1.00 80.19 74 GLY A N 1
ATOM 568 C CA . GLY A 1 74 ? 12.294 4.519 9.446 1.00 80.19 74 GLY A CA 1
ATOM 569 C C . GLY A 1 74 ? 12.354 5.991 9.846 1.00 80.19 74 GLY A C 1
ATOM 570 O O . GLY A 1 74 ? 11.496 6.803 9.489 1.00 80.19 74 GLY A O 1
ATOM 571 N N . PRO A 1 75 ? 13.407 6.376 10.585 1.00 69.75 75 PRO A N 1
ATOM 572 C CA . PRO A 1 75 ? 13.508 7.687 11.222 1.00 69.75 75 PRO A CA 1
ATOM 573 C C . PRO A 1 75 ? 13.520 8.873 10.248 1.00 69.75 75 PRO A C 1
ATOM 575 O O . PRO A 1 75 ? 13.201 9.988 10.659 1.00 69.75 75 PRO A O 1
ATOM 578 N N . ARG A 1 76 ? 13.891 8.661 8.978 1.00 69.06 76 ARG A N 1
ATOM 579 C CA . ARG A 1 76 ? 13.996 9.729 7.971 1.00 69.06 76 ARG A CA 1
ATOM 580 C C . ARG A 1 76 ? 12.640 10.165 7.416 1.00 69.06 76 ARG A C 1
ATOM 582 O O . ARG A 1 76 ? 12.393 11.365 7.323 1.00 69.06 76 ARG A O 1
ATOM 589 N N . ASP A 1 77 ? 11.760 9.214 7.116 1.00 67.12 77 ASP A N 1
ATOM 590 C CA . ASP A 1 77 ? 10.531 9.456 6.347 1.00 67.12 77 ASP A CA 1
ATOM 591 C C . ASP A 1 77 ? 9.236 9.336 7.175 1.00 67.12 77 ASP A C 1
ATOM 593 O O . ASP A 1 77 ? 8.147 9.615 6.670 1.00 67.12 77 ASP A O 1
ATOM 597 N N . ARG A 1 78 ? 9.349 9.027 8.478 1.00 70.00 78 ARG A N 1
ATOM 598 C CA . ARG A 1 78 ? 8.243 8.692 9.404 1.00 70.00 78 ARG A CA 1
ATOM 599 C C . ARG A 1 78 ? 6.973 9.535 9.281 1.00 70.00 78 ARG A C 1
ATOM 601 O O . ARG A 1 78 ? 5.873 9.007 9.297 1.00 70.00 78 ARG A O 1
ATOM 608 N N . LYS A 1 79 ? 7.113 10.857 9.148 1.00 70.31 79 LYS A N 1
ATOM 609 C CA . LYS A 1 79 ? 5.976 11.790 9.213 1.00 70.31 79 LYS A CA 1
ATOM 610 C C . LYS A 1 79 ? 4.979 11.589 8.072 1.00 70.31 79 LYS A C 1
ATOM 612 O O . LYS A 1 79 ? 3.803 11.884 8.236 1.00 70.31 79 LYS A O 1
ATOM 617 N N . TRP A 1 80 ? 5.456 11.093 6.934 1.00 80.31 80 TRP A N 1
ATOM 618 C CA . TRP A 1 80 ? 4.661 10.926 5.720 1.00 80.31 80 TRP A CA 1
ATOM 619 C C . TRP A 1 80 ? 4.528 9.469 5.302 1.00 80.31 80 TRP A C 1
ATOM 621 O O . TRP A 1 80 ? 3.821 9.178 4.346 1.00 80.31 80 TRP A O 1
ATOM 631 N N . GLN A 1 81 ? 5.221 8.561 5.985 1.00 87.19 81 GLN A N 1
ATOM 632 C CA . GLN A 1 81 ? 5.391 7.189 5.535 1.00 87.19 81 GLN A CA 1
ATOM 633 C C . GLN A 1 81 ? 4.058 6.432 5.480 1.00 87.19 81 GLN A C 1
ATOM 635 O O . GLN A 1 81 ? 3.816 5.679 4.540 1.00 87.19 81 GLN A O 1
ATOM 640 N N . TRP A 1 82 ? 3.154 6.708 6.424 1.00 91.56 82 TRP A N 1
ATOM 641 C CA . TRP A 1 82 ? 1.801 6.167 6.416 1.00 91.56 82 TRP A CA 1
ATOM 642 C C . TRP A 1 82 ? 0.958 6.623 5.231 1.00 91.56 82 TRP A C 1
ATOM 644 O O . TRP A 1 82 ? 0.013 5.923 4.903 1.00 91.56 82 TRP A O 1
ATOM 654 N N . ARG A 1 83 ? 1.278 7.731 4.554 1.00 92.81 83 ARG A N 1
ATOM 655 C CA . ARG A 1 83 ? 0.436 8.325 3.506 1.00 92.81 83 ARG A CA 1
ATOM 656 C C . ARG A 1 83 ? 0.491 7.539 2.191 1.00 92.81 83 ARG A C 1
ATOM 658 O O . ARG A 1 83 ? 1.115 7.964 1.220 1.00 92.81 83 ARG A O 1
ATOM 665 N N . ILE A 1 84 ? -0.188 6.395 2.149 1.00 96.19 84 ILE A N 1
ATOM 666 C CA . ILE A 1 84 ? -0.201 5.488 0.993 1.00 96.19 84 ILE A CA 1
ATOM 667 C C . ILE A 1 84 ? -1.363 5.730 0.029 1.00 96.19 84 ILE A C 1
ATOM 669 O O . ILE A 1 84 ? -1.333 5.196 -1.079 1.00 96.19 84 ILE A O 1
ATOM 673 N N . GLY A 1 85 ? -2.385 6.503 0.415 1.00 95.75 85 GLY A N 1
ATOM 674 C CA . GLY A 1 85 ? -3.667 6.544 -0.298 1.00 95.75 85 GLY A CA 1
ATOM 675 C C . GLY A 1 85 ? -3.559 6.871 -1.791 1.00 95.75 85 GLY A C 1
ATOM 676 O O . GLY A 1 85 ? -4.283 6.292 -2.594 1.00 95.75 85 GLY A O 1
ATOM 677 N N . ARG A 1 86 ? -2.626 7.745 -2.187 1.00 93.50 86 ARG A N 1
ATOM 678 C CA . ARG A 1 86 ? -2.406 8.123 -3.598 1.00 93.50 86 ARG A CA 1
ATOM 679 C C . ARG A 1 86 ? -1.723 7.014 -4.393 1.00 93.50 86 ARG A C 1
ATOM 681 O O . ARG A 1 86 ? -2.208 6.618 -5.445 1.00 93.50 86 ARG A O 1
ATOM 688 N N . SER A 1 87 ? -0.611 6.491 -3.882 1.00 95.69 87 SER A N 1
ATOM 689 C CA . SER A 1 87 ? 0.123 5.397 -4.527 1.00 95.69 87 SER A CA 1
ATOM 690 C C . SER A 1 87 ? -0.720 4.123 -4.614 1.00 95.69 87 SER A C 1
ATOM 692 O O . SER A 1 87 ? -0.651 3.403 -5.608 1.00 95.69 87 SER A O 1
ATOM 694 N N . SER A 1 88 ? -1.554 3.880 -3.599 1.00 97.88 88 SER A N 1
ATOM 695 C CA . SER A 1 88 ? -2.440 2.716 -3.526 1.00 97.88 88 SER A CA 1
ATOM 696 C C . SER A 1 88 ? -3.447 2.680 -4.670 1.00 97.88 88 SER A C 1
ATOM 698 O O . SER A 1 88 ? -3.802 1.588 -5.084 1.00 97.88 88 SER A O 1
ATOM 700 N N . ILE A 1 89 ? -3.835 3.828 -5.248 1.00 96.06 89 ILE A N 1
ATOM 701 C CA . ILE A 1 89 ? -4.724 3.879 -6.424 1.00 96.06 89 ILE A CA 1
ATOM 702 C C . ILE A 1 89 ? -4.144 3.059 -7.575 1.00 96.06 89 ILE A C 1
ATOM 704 O O . ILE A 1 89 ? -4.828 2.203 -8.123 1.00 96.06 89 ILE A O 1
ATOM 708 N N . LEU A 1 90 ? -2.883 3.310 -7.940 1.00 97.12 90 LEU A N 1
ATOM 709 C CA . LEU A 1 90 ? -2.254 2.621 -9.065 1.00 97.12 90 LEU A CA 1
ATOM 710 C C . LEU A 1 90 ? -1.990 1.148 -8.746 1.00 97.12 90 LEU A C 1
ATOM 712 O O . LEU A 1 90 ? -2.158 0.300 -9.614 1.00 97.12 90 LEU A O 1
ATOM 716 N N . VAL A 1 91 ? -1.559 0.846 -7.520 1.00 98.38 91 VAL A N 1
ATOM 717 C CA . VAL A 1 91 ? -1.228 -0.528 -7.121 1.00 98.38 91 VAL A CA 1
ATOM 718 C C . VAL A 1 91 ? -2.490 -1.405 -7.083 1.00 98.38 91 VAL A C 1
ATOM 720 O O . VAL A 1 91 ? -2.508 -2.448 -7.733 1.00 98.38 91 VAL A O 1
ATOM 723 N N . ASP A 1 92 ? -3.561 -0.938 -6.431 1.00 97.06 92 ASP A N 1
ATOM 724 C CA . ASP A 1 92 ? -4.869 -1.613 -6.357 1.00 97.06 92 ASP A CA 1
ATOM 725 C C . ASP A 1 92 ? -5.503 -1.772 -7.750 1.00 97.06 92 ASP A C 1
ATOM 727 O O . ASP A 1 92 ? -5.970 -2.853 -8.103 1.00 97.06 92 ASP A O 1
ATOM 731 N N . ALA A 1 93 ? -5.427 -0.739 -8.602 1.00 96.31 93 ALA A N 1
ATOM 732 C CA . ALA A 1 93 ? -5.962 -0.786 -9.967 1.00 96.31 93 ALA A CA 1
ATOM 733 C C . ALA A 1 93 ? -5.283 -1.833 -10.868 1.00 96.31 93 ALA A C 1
ATOM 735 O O . ALA A 1 93 ? -5.879 -2.282 -11.847 1.00 96.31 93 ALA A O 1
ATOM 736 N N . LEU A 1 94 ? -4.048 -2.228 -10.551 1.00 97.38 94 LEU A N 1
ATOM 737 C CA . LEU A 1 94 ? -3.323 -3.290 -11.253 1.00 97.38 94 LEU A CA 1
ATOM 738 C C . LEU A 1 94 ? -3.596 -4.685 -10.667 1.00 97.38 94 LEU A C 1
ATOM 740 O O . LEU A 1 94 ? -2.987 -5.657 -11.107 1.00 97.38 94 LEU A O 1
ATOM 744 N N . GLY A 1 95 ? -4.502 -4.796 -9.690 1.00 96.25 95 GLY A N 1
ATOM 745 C CA . GLY A 1 95 ? -4.826 -6.050 -9.010 1.00 96.25 95 GLY A CA 1
ATOM 746 C C . GLY A 1 95 ? -3.742 -6.517 -8.037 1.00 96.25 95 GLY A C 1
ATOM 747 O O . GLY A 1 95 ? -3.726 -7.687 -7.657 1.00 96.25 95 GLY A O 1
ATOM 748 N N . LEU A 1 96 ? -2.823 -5.628 -7.653 1.00 98.19 96 LEU A N 1
ATOM 749 C CA . LEU A 1 96 ? -1.805 -5.895 -6.643 1.00 98.19 96 LEU A CA 1
ATOM 750 C C . LEU A 1 96 ? -2.262 -5.356 -5.292 1.00 98.19 96 LEU A C 1
ATOM 752 O O . LEU A 1 96 ? -2.932 -4.331 -5.233 1.00 98.19 96 LEU A O 1
ATOM 756 N N . ALA A 1 97 ? -1.812 -5.974 -4.203 1.00 97.81 97 ALA A N 1
ATOM 757 C CA . ALA A 1 97 ? -2.029 -5.443 -2.864 1.00 97.81 97 ALA A CA 1
ATOM 758 C C . ALA A 1 97 ? -1.024 -4.308 -2.544 1.00 97.81 97 ALA A C 1
ATOM 760 O O . ALA A 1 97 ? 0.193 -4.550 -2.544 1.00 97.81 97 ALA A O 1
ATOM 761 N N . PRO A 1 98 ? -1.476 -3.068 -2.266 1.00 98.31 98 PRO A N 1
ATOM 762 C CA . PRO A 1 98 ? -0.618 -2.019 -1.721 1.00 98.31 98 PRO A CA 1
ATOM 763 C C . PRO A 1 98 ? -0.008 -2.428 -0.379 1.00 98.31 98 PRO A C 1
ATOM 765 O O . PRO A 1 98 ? -0.686 -2.972 0.479 1.00 98.31 98 PRO A O 1
ATOM 768 N N . SER A 1 99 ? 1.271 -2.134 -0.160 1.00 96.56 99 SER A N 1
ATOM 769 C CA . SER A 1 99 ? 1.938 -2.357 1.128 1.00 96.56 99 SER A CA 1
ATOM 770 C C . SER A 1 99 ? 2.441 -1.048 1.724 1.00 96.56 99 SER A C 1
ATOM 772 O O . SER A 1 99 ? 3.028 -0.216 1.027 1.00 96.56 99 SER A O 1
ATOM 774 N N . LYS A 1 100 ? 2.232 -0.883 3.031 1.00 94.94 100 LYS A N 1
ATOM 775 C CA . LYS A 1 100 ? 2.745 0.242 3.814 1.00 94.94 100 LYS A CA 1
ATOM 776 C C . LYS A 1 100 ? 4.200 0.046 4.251 1.00 94.94 100 LYS A C 1
ATOM 778 O O . LYS A 1 100 ? 4.791 1.042 4.618 1.00 94.94 100 LYS A O 1
ATOM 783 N N . ASP A 1 101 ? 4.818 -1.132 4.155 1.00 93.56 101 ASP A N 1
ATOM 784 C CA . ASP A 1 101 ? 6.068 -1.489 4.873 1.00 93.56 101 ASP A CA 1
ATOM 785 C C . ASP A 1 101 ? 5.844 -1.806 6.369 1.00 93.56 101 ASP A C 1
ATOM 787 O O . ASP A 1 101 ? 4.708 -1.890 6.844 1.00 93.56 101 ASP A O 1
ATOM 791 N N . GLY A 1 102 ? 6.943 -2.027 7.096 1.00 91.31 102 GLY A N 1
ATOM 792 C CA . GLY A 1 102 ? 7.003 -2.294 8.525 1.00 91.31 102 GLY A CA 1
ATOM 793 C C . GLY A 1 102 ? 6.214 -1.323 9.406 1.00 91.31 102 GLY A C 1
ATOM 794 O O . GLY A 1 102 ? 6.056 -0.146 9.096 1.00 91.31 102 GLY A O 1
ATOM 795 N N . VAL A 1 103 ? 5.758 -1.836 10.548 1.00 90.94 103 VAL A N 1
ATOM 796 C CA . VAL A 1 103 ? 5.045 -1.087 11.587 1.00 90.94 103 VAL A CA 1
ATOM 797 C C . VAL A 1 103 ? 5.653 -1.387 12.949 1.00 90.94 103 VAL A C 1
ATOM 799 O O . VAL A 1 103 ? 5.862 -2.553 13.300 1.00 90.94 103 VAL A O 1
ATOM 802 N N . TYR A 1 104 ? 5.876 -0.339 13.739 1.00 91.25 104 TYR A N 1
ATOM 803 C CA . TYR A 1 104 ? 6.066 -0.473 15.178 1.00 91.25 104 TYR A CA 1
ATOM 804 C C . TYR A 1 104 ? 4.733 -0.371 15.915 1.00 91.25 104 TYR A C 1
ATOM 806 O O . TYR A 1 104 ? 3.957 0.556 15.701 1.00 91.25 104 TYR A O 1
ATOM 814 N N . THR A 1 105 ? 4.482 -1.327 16.806 1.00 92.06 105 THR A N 1
ATOM 815 C CA . THR A 1 105 ? 3.266 -1.420 17.623 1.00 92.06 105 THR A CA 1
ATOM 816 C C . THR A 1 105 ? 3.451 -0.844 19.023 1.00 92.06 105 THR A C 1
ATOM 818 O O . THR A 1 105 ? 2.472 -0.566 19.707 1.00 92.06 105 THR A O 1
ATOM 821 N N . THR A 1 106 ? 4.692 -0.579 19.438 1.00 89.50 106 THR A N 1
ATOM 822 C CA . THR A 1 106 ? 4.977 0.229 20.630 1.00 89.50 106 THR A CA 1
ATOM 823 C C . THR A 1 106 ? 5.742 1.491 20.274 1.00 89.50 106 THR A C 1
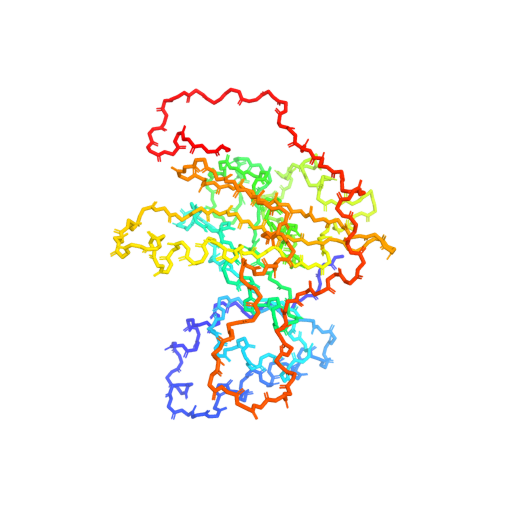ATOM 825 O O . THR A 1 106 ? 6.529 1.523 19.324 1.00 89.50 106 THR A O 1
ATOM 828 N N . ALA A 1 107 ? 5.526 2.535 21.077 1.00 85.94 107 ALA A N 1
ATOM 829 C CA . ALA A 1 107 ? 6.153 3.831 20.867 1.00 85.94 107 ALA A CA 1
ATOM 830 C C . ALA A 1 107 ? 7.679 3.783 21.013 1.00 85.94 107 ALA A C 1
ATOM 832 O O . ALA A 1 107 ? 8.373 4.500 20.308 1.00 85.94 107 ALA A O 1
ATOM 833 N N . VAL A 1 108 ? 8.221 2.955 21.910 1.00 84.44 108 VAL A N 1
ATOM 834 C CA . VAL A 1 108 ? 9.665 2.872 22.170 1.00 84.44 108 VAL A CA 1
ATOM 835 C C . VAL A 1 108 ? 10.151 1.474 21.828 1.00 84.44 108 VAL A C 1
ATOM 837 O O . VAL A 1 108 ? 9.761 0.517 22.486 1.00 84.44 108 VAL A O 1
ATOM 840 N N . GLN A 1 109 ? 11.045 1.374 20.843 1.00 79.81 109 GLN A N 1
ATOM 841 C CA . GLN A 1 109 ? 11.553 0.099 20.327 1.00 79.81 109 GLN A CA 1
ATOM 842 C C . GLN A 1 109 ? 12.988 -0.173 20.782 1.00 79.81 109 GLN A C 1
ATOM 844 O O . GLN A 1 109 ? 13.944 0.183 20.084 1.00 79.81 109 GLN A O 1
ATOM 849 N N . PRO A 1 110 ? 13.195 -0.802 21.950 1.00 73.25 110 PRO A N 1
ATOM 850 C CA . PRO A 1 110 ? 14.526 -1.225 22.353 1.00 73.25 110 PRO A CA 1
ATOM 851 C C . PRO A 1 110 ? 15.021 -2.333 21.412 1.00 73.25 110 PRO A C 1
ATOM 853 O O . PRO A 1 110 ? 14.500 -3.443 21.388 1.00 73.25 110 PRO A O 1
ATOM 856 N N . GLY A 1 111 ? 16.056 -2.028 20.630 1.00 64.44 111 GLY A N 1
ATOM 857 C CA . GLY A 1 111 ? 16.693 -3.010 19.750 1.00 64.44 111 GLY A CA 1
ATOM 858 C C . GLY A 1 111 ? 15.954 -3.296 18.440 1.00 64.44 111 GLY A C 1
ATOM 859 O O . GLY A 1 111 ? 16.269 -4.294 17.794 1.00 64.44 111 GLY A O 1
ATOM 860 N N . GLY A 1 112 ? 15.013 -2.439 18.024 1.00 62.34 112 GLY A N 1
ATOM 861 C CA . GLY A 1 112 ? 14.489 -2.466 16.654 1.00 62.34 112 GLY A CA 1
ATOM 862 C C . GLY A 1 112 ? 15.600 -2.237 15.616 1.00 62.34 112 GLY A C 1
ATOM 863 O O . GLY A 1 112 ? 16.653 -1.670 15.932 1.00 62.34 112 GLY A O 1
ATOM 864 N N . SER A 1 113 ? 15.368 -2.643 14.363 1.00 63.72 113 SER A N 1
ATOM 865 C CA . SER A 1 113 ? 16.351 -2.540 13.261 1.00 63.72 113 SER A CA 1
ATOM 866 C C . SER A 1 113 ? 16.854 -1.110 13.015 1.00 63.72 113 SER A C 1
ATOM 868 O O . SER A 1 113 ? 17.947 -0.920 12.485 1.00 63.72 113 SER A O 1
ATOM 870 N N . GLN A 1 114 ? 16.085 -0.110 13.455 1.00 66.38 114 GLN A N 1
ATOM 871 C CA . GLN A 1 114 ? 16.373 1.318 13.305 1.00 66.38 114 GLN A CA 1
ATOM 872 C C . GLN A 1 114 ? 16.874 2.001 14.601 1.00 66.38 114 GLN A C 1
ATOM 874 O O . GLN A 1 114 ? 16.949 3.229 14.665 1.00 66.38 114 GLN A O 1
ATOM 879 N N . GLY A 1 115 ? 17.235 1.242 15.646 1.00 65.06 115 GLY A N 1
ATOM 880 C CA . GLY A 1 115 ? 17.824 1.776 16.883 1.00 65.06 115 GLY A CA 1
ATOM 881 C C . GLY A 1 115 ? 16.820 2.435 17.842 1.00 65.06 115 GLY A C 1
ATOM 882 O O . GLY A 1 115 ? 15.703 1.960 18.002 1.00 65.06 115 GLY A O 1
ATOM 883 N N . HIS A 1 116 ? 17.233 3.515 18.524 1.00 65.19 116 HIS A N 1
ATOM 884 C CA . HIS A 1 116 ? 16.460 4.205 19.577 1.00 65.19 116 HIS A CA 1
ATOM 885 C C . HIS A 1 116 ? 15.413 5.164 18.981 1.00 65.19 116 HIS A C 1
ATOM 887 O O . HIS A 1 116 ? 15.441 6.376 19.213 1.00 65.19 116 HIS A O 1
ATOM 893 N N . PHE A 1 117 ? 14.528 4.626 18.152 1.00 73.88 117 PHE A N 1
ATOM 894 C CA . PHE A 1 117 ? 13.456 5.377 17.514 1.00 73.88 117 PHE A CA 1
ATOM 895 C C . PHE A 1 117 ? 12.202 5.443 18.396 1.00 73.88 117 PHE A C 1
ATOM 897 O O . PHE A 1 117 ? 11.930 4.516 19.161 1.00 73.88 117 PHE A O 1
ATOM 904 N N . VAL A 1 118 ? 11.443 6.539 18.256 1.00 81.06 118 VAL A N 1
ATOM 905 C CA . VAL A 1 118 ? 10.125 6.706 18.879 1.00 81.06 118 VAL A CA 1
ATOM 906 C C . VAL A 1 118 ? 9.043 6.809 17.803 1.00 81.06 118 VAL A C 1
ATOM 908 O O . VAL A 1 118 ? 9.044 7.779 17.034 1.00 81.06 118 VAL A O 1
ATOM 911 N N . GLU A 1 119 ? 8.135 5.831 17.782 1.00 86.75 119 GLU A N 1
ATOM 912 C CA . GLU A 1 119 ? 6.889 5.859 17.011 1.00 86.75 119 GLU A CA 1
ATOM 913 C C . GLU A 1 119 ? 5.838 6.653 17.793 1.00 86.75 119 GLU A C 1
ATOM 915 O O . GLU A 1 119 ? 5.577 6.384 18.964 1.00 86.75 119 GLU A O 1
ATOM 920 N N . LEU A 1 120 ? 5.260 7.670 17.162 1.00 84.69 120 LEU A N 1
ATOM 921 C CA . LEU A 1 120 ? 4.312 8.569 17.814 1.00 84.69 120 LEU A CA 1
ATOM 922 C C . LEU A 1 120 ? 2.876 8.065 17.705 1.00 84.69 120 LEU A C 1
ATOM 924 O O . LEU A 1 120 ? 2.054 8.414 18.550 1.00 84.69 120 LEU A O 1
ATOM 928 N N . ARG A 1 121 ? 2.560 7.295 16.657 1.00 86.62 121 ARG A N 1
ATOM 929 C CA . ARG A 1 121 ? 1.199 6.856 16.336 1.00 86.62 121 ARG A CA 1
ATOM 930 C C . ARG A 1 121 ? 1.150 5.380 15.905 1.00 86.62 121 ARG A C 1
ATOM 932 O O . ARG A 1 121 ? 0.674 5.107 14.802 1.00 86.62 121 ARG A O 1
ATOM 939 N N . PRO A 1 122 ? 1.554 4.419 16.762 1.00 89.62 122 PRO A N 1
ATOM 940 C CA . PRO A 1 122 ? 1.524 2.989 16.430 1.00 89.62 122 PRO A CA 1
ATOM 941 C C . PRO A 1 122 ? 0.173 2.503 15.887 1.00 89.62 122 PRO A C 1
ATOM 943 O O . PRO A 1 122 ? 0.113 1.656 14.999 1.00 89.62 122 PRO A O 1
ATOM 946 N N . GLU A 1 123 ? -0.934 3.058 16.385 1.00 91.06 123 GLU A N 1
ATOM 947 C CA . GLU A 1 123 ? -2.274 2.670 15.945 1.00 91.06 123 GLU A CA 1
ATOM 948 C C . GLU A 1 123 ? -2.597 3.171 14.533 1.00 91.06 123 GLU A C 1
ATOM 950 O O . GLU A 1 123 ? -3.262 2.457 13.786 1.00 91.06 123 GLU A O 1
ATOM 955 N N . LEU A 1 124 ? -2.113 4.362 14.152 1.00 90.62 124 LEU A N 1
ATOM 956 C CA . LEU A 1 124 ? -2.257 4.880 12.785 1.00 90.62 124 LEU A CA 1
ATOM 957 C C . LEU A 1 124 ? -1.430 4.036 11.810 1.00 90.62 124 LEU A C 1
ATOM 959 O O . LEU A 1 124 ? -1.894 3.667 10.737 1.00 90.62 124 LEU A O 1
ATOM 963 N N . GLU A 1 125 ? -0.204 3.704 12.198 1.00 92.50 125 GLU A N 1
ATOM 964 C CA . GLU A 1 125 ? 0.682 2.864 11.401 1.00 92.50 125 GLU A CA 1
ATOM 965 C C . GLU A 1 125 ? 0.056 1.479 11.162 1.00 92.50 125 GLU A C 1
ATOM 967 O O . GLU A 1 125 ? 0.015 1.008 10.023 1.00 92.50 125 GLU A O 1
ATOM 972 N N . LEU A 1 126 ? -0.508 0.863 12.210 1.00 95.00 126 LEU A N 1
ATOM 973 C CA . LEU A 1 126 ? -1.147 -0.447 12.105 1.00 95.00 126 LEU A CA 1
ATOM 974 C C . LEU A 1 126 ? -2.453 -0.410 11.303 1.00 95.00 126 LEU A C 1
ATOM 976 O O . LEU A 1 126 ? -2.643 -1.273 10.447 1.00 95.00 126 LEU A O 1
ATOM 980 N N . ILE A 1 127 ? -3.343 0.565 11.535 1.00 95.06 127 ILE A N 1
ATOM 981 C CA . ILE A 1 127 ? -4.605 0.636 10.780 1.00 95.06 127 ILE A CA 1
ATOM 982 C C . ILE A 1 127 ? -4.340 0.865 9.290 1.00 95.06 127 ILE A C 1
ATOM 984 O O . ILE A 1 127 ? -4.987 0.241 8.457 1.00 95.06 127 ILE A O 1
ATOM 988 N N . VAL A 1 128 ? -3.337 1.677 8.938 1.00 96.44 128 VAL A N 1
ATOM 989 C CA . VAL A 1 128 ? -2.928 1.865 7.542 1.00 96.44 128 VAL A CA 1
ATOM 990 C C . VAL A 1 128 ? -2.373 0.571 6.946 1.00 96.44 128 VAL A C 1
ATOM 992 O O . VAL A 1 128 ? -2.710 0.248 5.810 1.00 96.44 128 VAL A O 1
ATOM 995 N N . ALA A 1 129 ? -1.564 -0.193 7.688 1.00 97.06 129 ALA A N 1
ATOM 996 C CA . ALA A 1 129 ? -1.073 -1.485 7.209 1.00 97.06 129 ALA A CA 1
ATOM 997 C C . ALA A 1 129 ? -2.226 -2.463 6.929 1.00 97.06 129 ALA A C 1
ATOM 999 O O . ALA A 1 129 ? -2.244 -3.095 5.877 1.00 97.06 129 ALA A O 1
ATOM 1000 N N . VAL A 1 130 ? -3.227 -2.533 7.811 1.00 97.19 130 VAL A N 1
ATOM 1001 C CA . VAL A 1 130 ? -4.426 -3.369 7.610 1.00 97.19 130 VAL A CA 1
ATOM 1002 C C . VAL A 1 130 ? -5.238 -2.899 6.401 1.00 97.19 130 VAL A C 1
ATOM 1004 O O . VAL A 1 130 ? -5.586 -3.702 5.537 1.00 97.19 130 VAL A O 1
ATOM 1007 N N . LEU A 1 131 ? -5.499 -1.594 6.304 1.00 97.12 131 LEU A N 1
ATOM 1008 C CA . LEU A 1 131 ? -6.268 -0.994 5.212 1.00 97.12 131 LEU A CA 1
ATOM 1009 C C . LEU A 1 131 ? -5.552 -1.053 3.855 1.00 97.12 131 LEU A C 1
ATOM 1011 O O . LEU A 1 131 ? -6.190 -0.849 2.825 1.00 97.12 131 LEU A O 1
ATOM 1015 N N . SER A 1 132 ? -4.249 -1.340 3.832 1.00 97.44 132 SER A N 1
ATOM 1016 C CA . SER A 1 132 ? -3.476 -1.451 2.596 1.00 97.44 132 SER A CA 1
ATOM 1017 C C . SER A 1 132 ? -3.770 -2.724 1.800 1.00 97.44 132 SER A C 1
ATOM 1019 O O . SER A 1 132 ? -3.497 -2.737 0.610 1.00 97.44 132 SER A O 1
ATOM 1021 N N . THR A 1 133 ? -4.348 -3.771 2.408 1.00 96.94 133 THR A N 1
ATOM 1022 C CA . THR A 1 133 ? -4.517 -5.149 1.868 1.00 96.94 133 THR A CA 1
ATOM 1023 C C . THR A 1 133 ? -3.228 -5.929 1.613 1.00 96.94 133 THR A C 1
ATOM 1025 O O . THR A 1 133 ? -3.275 -7.146 1.433 1.00 96.94 133 THR A O 1
ATOM 1028 N N . GLY A 1 134 ? -2.072 -5.264 1.636 1.00 95.12 134 GLY A N 1
ATOM 1029 C CA . GLY A 1 134 ? -0.771 -5.911 1.635 1.00 95.12 134 GLY A CA 1
ATOM 1030 C C . GLY A 1 134 ? -0.405 -6.509 2.996 1.00 95.12 134 GLY A C 1
ATOM 1031 O O . GLY A 1 134 ? -1.234 -6.645 3.900 1.00 95.12 134 GLY A O 1
ATOM 1032 N N . PRO A 1 135 ? 0.866 -6.893 3.173 1.00 93.88 135 PRO A N 1
ATOM 1033 C CA . PRO A 1 135 ? 1.319 -7.514 4.403 1.00 93.88 135 PRO A CA 1
ATOM 1034 C C . PRO A 1 135 ? 1.286 -6.545 5.586 1.00 93.88 135 PRO A C 1
ATOM 1036 O O . PRO A 1 135 ? 1.778 -5.422 5.504 1.00 93.88 135 PRO A O 1
ATOM 1039 N N . VAL A 1 136 ? 0.824 -7.038 6.734 1.00 95.06 136 VAL A N 1
ATOM 1040 C CA . VAL A 1 136 ? 0.997 -6.366 8.027 1.00 95.06 136 VAL A CA 1
ATOM 1041 C C . VAL A 1 136 ? 2.333 -6.813 8.625 1.00 95.06 136 VAL A C 1
ATOM 1043 O O . VAL A 1 136 ? 2.442 -7.884 9.224 1.00 95.06 136 VAL A O 1
ATOM 1046 N N . GLN A 1 137 ? 3.382 -6.021 8.395 1.00 92.06 137 GLN A N 1
ATOM 1047 C CA . GLN A 1 137 ? 4.762 -6.368 8.749 1.00 92.06 137 GLN A CA 1
ATOM 1048 C C . GLN A 1 137 ? 5.125 -5.804 10.126 1.00 92.06 137 GLN A C 1
ATOM 1050 O O . GLN A 1 137 ? 5.555 -4.662 10.254 1.00 92.06 137 GLN A O 1
ATOM 1055 N N . ILE A 1 138 ? 4.967 -6.607 11.176 1.00 91.81 138 ILE A N 1
ATOM 1056 C CA . ILE A 1 138 ? 5.371 -6.205 12.528 1.00 91.81 138 ILE A CA 1
ATOM 1057 C C . ILE A 1 138 ? 6.899 -6.140 12.598 1.00 91.81 138 ILE A C 1
ATOM 1059 O O . ILE A 1 138 ? 7.578 -7.157 12.450 1.00 91.81 138 ILE A O 1
ATOM 1063 N N . ALA A 1 139 ? 7.426 -4.935 12.798 1.00 90.44 139 ALA A N 1
ATOM 1064 C CA . ALA A 1 139 ? 8.858 -4.653 12.775 1.00 90.44 139 ALA A CA 1
ATOM 1065 C C . ALA A 1 139 ? 9.462 -4.494 14.178 1.00 90.44 139 ALA A C 1
ATOM 1067 O O . ALA A 1 139 ? 10.660 -4.233 14.294 1.00 90.44 139 ALA A O 1
ATOM 1068 N N . ASP A 1 140 ? 8.646 -4.628 15.228 1.00 89.31 140 ASP A N 1
ATOM 1069 C CA . ASP A 1 140 ? 9.082 -4.447 16.611 1.00 89.31 140 ASP A CA 1
ATOM 1070 C C . ASP A 1 140 ? 10.306 -5.298 16.963 1.00 89.31 140 ASP A C 1
ATOM 1072 O O . ASP A 1 140 ? 10.525 -6.391 16.430 1.00 89.31 140 ASP A O 1
ATOM 1076 N N . GLY A 1 141 ? 11.073 -4.828 17.947 1.00 86.06 141 GLY A N 1
ATOM 1077 C CA . GLY A 1 141 ? 12.088 -5.662 18.578 1.00 86.06 141 GLY A CA 1
ATOM 1078 C C . GLY A 1 141 ? 11.478 -6.965 19.116 1.00 86.06 141 GLY A C 1
ATOM 1079 O O . GLY A 1 141 ? 10.356 -6.986 19.628 1.00 86.06 141 GLY A O 1
ATOM 1080 N N . VAL A 1 142 ? 12.230 -8.067 19.045 1.00 85.50 142 VAL A N 1
ATOM 1081 C CA . VAL A 1 142 ? 11.776 -9.371 19.557 1.00 85.50 142 VAL A CA 1
ATOM 1082 C C . VAL A 1 142 ? 11.387 -9.251 21.033 1.00 85.50 142 VAL A C 1
ATOM 1084 O O . VAL A 1 142 ? 12.217 -8.909 21.872 1.00 85.50 142 VAL A O 1
ATOM 1087 N N . GLY A 1 143 ? 10.128 -9.568 21.347 1.00 88.81 143 GLY A N 1
ATOM 1088 C CA . GLY A 1 143 ? 9.578 -9.480 22.704 1.00 88.81 143 GLY A CA 1
ATOM 1089 C C . GLY A 1 143 ? 9.032 -8.103 23.099 1.00 88.81 143 GLY A C 1
ATOM 1090 O O . GLY A 1 143 ? 8.622 -7.944 24.246 1.00 88.81 143 GLY A O 1
ATOM 1091 N N . PHE A 1 144 ? 8.996 -7.135 22.177 1.00 89.81 144 PHE A N 1
ATOM 1092 C CA . PHE A 1 144 ? 8.527 -5.764 22.423 1.00 89.81 144 PHE A CA 1
ATOM 1093 C C . PHE A 1 144 ? 7.262 -5.388 21.643 1.00 89.81 144 PHE A C 1
ATOM 1095 O O . PHE A 1 144 ? 6.859 -4.230 21.662 1.00 89.81 144 PHE A O 1
ATOM 1102 N N . SER A 1 145 ? 6.621 -6.350 20.979 1.00 92.12 145 SER A N 1
ATOM 1103 C CA . SER A 1 145 ? 5.336 -6.125 20.318 1.00 92.12 145 SER A CA 1
ATOM 1104 C C . SER A 1 145 ? 4.195 -5.929 21.314 1.00 92.12 145 SER A C 1
ATOM 1106 O O . SER A 1 145 ? 4.057 -6.686 22.278 1.00 92.12 145 SER A O 1
ATOM 1108 N N . ASP A 1 146 ? 3.321 -4.965 21.033 1.00 94.31 146 ASP A N 1
ATOM 1109 C CA . ASP A 1 146 ? 2.043 -4.805 21.719 1.00 94.31 146 ASP A CA 1
ATOM 1110 C C . ASP A 1 146 ? 1.033 -5.819 21.165 1.00 94.31 146 ASP A C 1
ATOM 1112 O O . ASP A 1 146 ? 0.385 -5.608 20.137 1.00 94.31 146 ASP A O 1
ATOM 1116 N N . ALA A 1 147 ? 0.890 -6.944 21.868 1.00 93.94 147 ALA A N 1
ATOM 1117 C CA . ALA A 1 147 ? -0.044 -7.997 21.483 1.00 93.94 147 ALA A CA 1
ATOM 1118 C C . ALA A 1 147 ? -1.512 -7.531 21.481 1.00 93.94 147 ALA A C 1
ATOM 1120 O O . ALA A 1 147 ? -2.304 -8.057 20.702 1.00 93.94 147 ALA A O 1
ATOM 1121 N N . GLY A 1 148 ? -1.875 -6.563 22.331 1.00 94.81 148 GLY A N 1
ATOM 1122 C CA . GLY A 1 148 ? -3.235 -6.030 22.411 1.00 94.81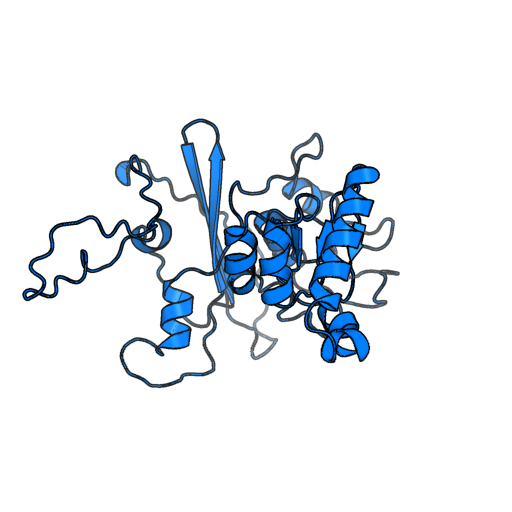 148 GLY A CA 1
ATOM 1123 C C . GLY A 1 148 ? -3.567 -5.102 21.245 1.00 94.81 148 GLY A C 1
ATOM 1124 O O . GLY A 1 148 ? -4.697 -5.086 20.768 1.00 94.81 148 GLY A O 1
ATOM 1125 N N . LEU A 1 149 ? -2.586 -4.350 20.743 1.00 93.56 149 LEU A N 1
ATOM 1126 C CA . LEU A 1 149 ? -2.746 -3.584 19.510 1.00 93.56 149 LEU A CA 1
ATOM 1127 C C . LEU A 1 149 ? -2.789 -4.515 18.287 1.00 93.56 149 LEU A C 1
ATOM 1129 O O . LEU A 1 149 ? -3.685 -4.361 17.459 1.00 93.56 149 LEU A O 1
ATOM 1133 N N . ILE A 1 150 ? -1.893 -5.506 18.201 1.00 94.88 150 ILE A N 1
ATOM 1134 C CA . ILE A 1 150 ? -1.857 -6.482 17.095 1.00 94.88 150 ILE A CA 1
ATOM 1135 C C . ILE A 1 150 ? -3.155 -7.284 17.009 1.00 94.88 150 ILE A C 1
ATOM 1137 O O . ILE A 1 150 ? -3.671 -7.477 15.912 1.00 94.88 150 ILE A O 1
ATOM 1141 N N . SER A 1 151 ? -3.721 -7.712 18.140 1.00 94.88 151 SER A N 1
ATOM 1142 C CA . SER A 1 151 ? -4.966 -8.488 18.146 1.00 94.88 151 SER A CA 1
ATOM 1143 C C . SER A 1 151 ? -6.179 -7.712 17.630 1.00 94.88 151 SER A C 1
ATOM 1145 O O . SER A 1 151 ? -7.188 -8.324 17.311 1.00 94.88 151 SER A O 1
ATOM 1147 N N . ARG A 1 152 ? -6.105 -6.379 17.499 1.00 93.06 152 ARG A N 1
ATOM 1148 C CA . ARG A 1 152 ? -7.150 -5.587 16.826 1.00 93.06 152 ARG A CA 1
ATOM 1149 C C . ARG A 1 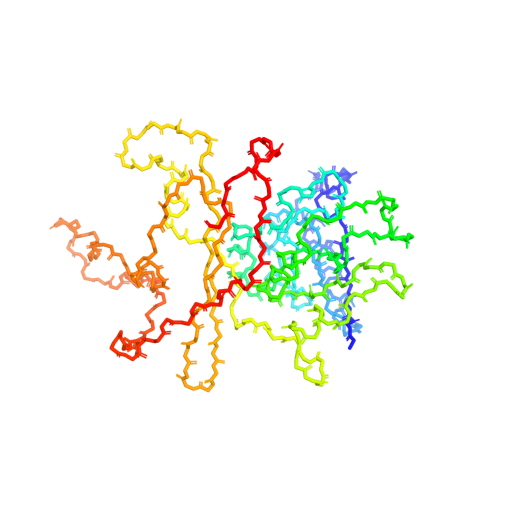152 ? -7.064 -5.651 15.301 1.00 93.06 152 ARG A C 1
ATOM 1151 O O . ARG A 1 152 ? -8.035 -5.317 14.634 1.00 93.06 152 ARG A O 1
ATOM 1158 N N . ALA A 1 153 ? -5.919 -6.056 14.754 1.00 93.25 153 ALA A N 1
ATOM 1159 C CA . ALA A 1 153 ? -5.695 -6.188 13.317 1.00 93.25 153 ALA A CA 1
ATOM 1160 C C . ALA A 1 153 ? -6.022 -7.590 12.780 1.00 93.25 153 ALA A C 1
ATOM 1162 O O . ALA A 1 153 ? -6.013 -7.787 11.565 1.00 93.25 153 ALA A O 1
ATOM 1163 N N . CYS A 1 154 ? -6.290 -8.566 13.650 1.00 94.25 154 CYS A N 1
ATOM 1164 C CA . CYS A 1 154 ? -6.577 -9.939 13.260 1.00 94.25 154 CYS A CA 1
ATOM 1165 C C . CYS A 1 154 ? -7.707 -10.567 14.085 1.00 94.25 154 CYS A C 1
ATOM 1167 O O . CYS A 1 154 ? -8.031 -10.120 15.180 1.00 94.25 154 CYS A O 1
ATOM 1169 N N . SER A 1 155 ? -8.325 -11.614 13.551 1.00 93.31 155 SER A N 1
ATOM 1170 C CA . SER A 1 155 ? -9.206 -12.503 14.310 1.00 93.31 155 SER A CA 1
ATOM 1171 C C . SER A 1 155 ? -8.418 -13.352 15.315 1.00 93.31 155 SER A C 1
ATOM 1173 O O . SER A 1 155 ? -7.187 -13.408 15.295 1.00 93.31 155 SER A O 1
ATOM 1175 N N . GLU A 1 156 ? -9.136 -14.076 16.177 1.00 92.06 156 GLU A N 1
ATOM 1176 C CA . GLU A 1 156 ? -8.538 -14.960 17.189 1.00 92.06 156 GLU A CA 1
ATOM 1177 C C . GLU A 1 156 ? -7.617 -16.049 16.604 1.00 92.06 156 GLU A C 1
ATOM 1179 O O . GLU A 1 156 ? -6.670 -16.472 17.267 1.00 92.06 156 GLU A O 1
ATOM 1184 N N . ASP A 1 157 ? -7.855 -16.495 15.366 1.00 92.06 157 ASP A N 1
ATOM 1185 C CA . ASP A 1 157 ? -7.018 -17.464 14.643 1.00 92.06 157 ASP A CA 1
ATOM 1186 C C . ASP A 1 157 ? -5.872 -16.816 13.839 1.00 92.06 157 ASP A C 1
ATOM 1188 O O . ASP A 1 157 ? -5.080 -17.516 13.202 1.00 92.06 157 ASP A O 1
ATOM 1192 N N . GLY A 1 158 ? -5.735 -15.489 13.907 1.00 90.19 158 GLY A N 1
ATOM 1193 C CA . GLY A 1 158 ? -4.644 -14.735 13.296 1.00 90.19 158 GLY A CA 1
ATOM 1194 C C . GLY A 1 158 ? -4.867 -14.344 11.835 1.00 90.19 158 GLY A C 1
ATOM 1195 O O . GLY A 1 158 ? -3.912 -13.910 11.186 1.00 90.19 158 GLY A O 1
ATOM 1196 N N . LEU A 1 159 ? -6.089 -14.469 11.303 1.00 91.88 159 LEU A N 1
ATOM 1197 C CA . LEU A 1 159 ? -6.435 -13.913 9.993 1.00 91.88 159 LEU A CA 1
ATOM 1198 C C . LEU A 1 159 ? -6.488 -12.384 10.089 1.00 91.88 159 LEU A C 1
ATOM 1200 O O . LEU A 1 159 ? -7.208 -11.837 10.918 1.00 91.88 159 LEU A O 1
ATOM 1204 N N . ILE A 1 160 ? -5.731 -11.689 9.239 1.00 93.94 160 ILE A N 1
ATOM 1205 C CA . ILE A 1 160 ? -5.748 -10.222 9.184 1.00 93.94 160 ILE A CA 1
ATOM 1206 C C . ILE A 1 160 ? -7.135 -9.739 8.743 1.00 93.94 160 ILE A C 1
ATOM 1208 O O . ILE A 1 160 ? -7.664 -10.196 7.731 1.00 93.94 160 ILE A O 1
ATOM 1212 N N . LEU A 1 161 ? -7.700 -8.784 9.479 1.00 92.56 161 LEU A N 1
ATOM 1213 C CA . LEU A 1 161 ? -9.018 -8.192 9.231 1.00 92.56 161 LEU A CA 1
ATOM 1214 C C . LEU A 1 161 ? -8.930 -7.041 8.213 1.00 92.56 161 LEU A C 1
ATOM 1216 O O . LEU A 1 161 ? -9.356 -5.920 8.481 1.00 92.56 161 LEU A O 1
ATOM 1220 N N . GLY A 1 162 ? -8.315 -7.314 7.061 1.00 93.88 162 GLY A N 1
ATOM 1221 C CA . GLY A 1 162 ? -8.175 -6.350 5.969 1.00 93.88 162 GLY A CA 1
ATOM 1222 C C . GLY A 1 162 ? -9.479 -6.139 5.184 1.00 93.88 162 GLY A C 1
ATOM 1223 O O . GLY A 1 162 ? -10.374 -6.989 5.223 1.00 93.88 162 GLY A O 1
ATOM 1224 N N . PRO A 1 163 ? -9.605 -5.017 4.456 1.00 95.12 163 PRO A N 1
ATOM 1225 C CA . PRO A 1 163 ? -10.719 -4.797 3.543 1.00 95.12 163 PRO A CA 1
ATOM 1226 C C . PRO A 1 163 ? -10.600 -5.665 2.278 1.00 95.12 163 PRO A C 1
ATOM 1228 O O . PRO A 1 163 ? -9.541 -6.211 1.978 1.00 95.12 163 PRO A O 1
ATOM 1231 N N . SER A 1 164 ? -11.689 -5.775 1.515 1.00 93.44 164 SER A N 1
ATOM 1232 C CA . SER A 1 164 ? -11.700 -6.437 0.199 1.00 93.44 164 SER A CA 1
ATOM 1233 C C . SER A 1 164 ? -10.993 -5.605 -0.873 1.00 93.44 164 SER A C 1
ATOM 1235 O O . SER A 1 164 ? -10.445 -6.165 -1.817 1.00 93.44 164 SER A O 1
ATOM 1237 N N . ARG A 1 165 ? -10.984 -4.278 -0.708 1.00 93.88 165 ARG A N 1
ATOM 1238 C CA . ARG A 1 165 ? -10.258 -3.323 -1.549 1.00 93.88 165 ARG A CA 1
ATOM 1239 C C . ARG A 1 165 ? -9.394 -2.410 -0.692 1.00 93.88 165 ARG A C 1
ATOM 1241 O O . ARG A 1 165 ? -9.854 -1.949 0.354 1.00 93.88 165 ARG A O 1
ATOM 1248 N N . ALA A 1 166 ? -8.187 -2.097 -1.157 1.00 96.69 166 ALA A N 1
ATOM 1249 C CA . ALA A 1 166 ? -7.282 -1.223 -0.426 1.00 96.69 166 ALA A CA 1
ATOM 1250 C C . ALA A 1 166 ? -7.843 0.189 -0.233 1.00 96.69 166 ALA A C 1
ATOM 1252 O O . ALA A 1 166 ? -8.581 0.720 -1.069 1.00 96.69 166 ALA A O 1
ATOM 1253 N N . ALA A 1 167 ? -7.454 0.818 0.876 1.00 96.12 167 ALA A N 1
ATOM 1254 C CA . ALA A 1 167 ? -7.743 2.222 1.103 1.00 96.12 167 ALA A CA 1
ATOM 1255 C C . ALA A 1 167 ? -6.998 3.084 0.084 1.00 96.12 167 ALA A C 1
ATOM 1257 O O . ALA A 1 167 ? -5.768 3.069 -0.006 1.00 96.12 167 ALA A O 1
ATOM 1258 N N . THR A 1 168 ? -7.758 3.880 -0.659 1.00 95.88 168 THR A N 1
ATOM 1259 C CA . THR A 1 168 ? -7.228 4.826 -1.640 1.00 95.88 168 THR A CA 1
ATOM 1260 C C . THR A 1 168 ? -7.690 6.236 -1.323 1.00 95.88 168 THR A C 1
ATOM 1262 O O . THR A 1 168 ? -8.781 6.420 -0.782 1.00 95.88 168 THR A O 1
ATOM 1265 N N . ALA A 1 169 ? -6.884 7.233 -1.688 1.00 93.19 169 ALA A N 1
ATOM 1266 C CA . ALA A 1 169 ? -7.277 8.632 -1.565 1.00 93.19 169 ALA A CA 1
ATOM 1267 C C . ALA A 1 169 ? -8.573 8.895 -2.341 1.00 93.19 169 ALA A C 1
ATOM 1269 O O . ALA A 1 169 ? -8.728 8.410 -3.460 1.00 93.19 169 ALA A O 1
ATOM 1270 N N . MET A 1 170 ? -9.499 9.634 -1.730 1.00 87.19 170 MET A N 1
ATOM 1271 C CA . MET A 1 170 ? -10.782 9.954 -2.351 1.00 87.19 170 MET A CA 1
ATOM 1272 C C . MET A 1 170 ? -10.629 11.018 -3.438 1.00 87.19 170 MET A C 1
ATOM 1274 O O . MET A 1 170 ? -9.829 11.947 -3.295 1.00 87.19 170 MET A O 1
ATOM 1278 N N . ASP A 1 171 ? -11.448 10.934 -4.486 1.00 85.00 171 ASP A N 1
ATOM 1279 C CA . ASP A 1 171 ? -11.350 11.791 -5.673 1.00 85.00 171 ASP A CA 1
ATOM 1280 C C . ASP A 1 171 ? -11.384 13.286 -5.337 1.00 85.00 171 ASP A C 1
ATOM 1282 O O . ASP A 1 171 ? -10.580 14.055 -5.863 1.00 85.00 171 ASP A O 1
ATOM 1286 N N . PHE A 1 172 ? -12.243 13.714 -4.406 1.00 79.44 172 PHE A N 1
ATOM 1287 C CA . PHE A 1 172 ? -12.333 15.125 -4.017 1.00 79.44 172 PHE A CA 1
ATOM 1288 C C . PHE A 1 172 ? -11.024 15.655 -3.406 1.00 79.44 172 PHE A C 1
ATOM 1290 O O . PHE A 1 172 ? -10.706 16.833 -3.575 1.00 79.44 172 PHE A O 1
ATOM 1297 N N . THR A 1 173 ? -10.236 14.803 -2.735 1.00 81.75 173 THR A N 1
ATOM 1298 C CA . THR A 1 173 ? -8.924 15.190 -2.190 1.00 81.75 173 THR A CA 1
ATOM 1299 C C . THR A 1 173 ? -7.916 15.422 -3.315 1.00 81.75 173 THR A C 1
ATOM 1301 O O . THR A 1 173 ? -7.149 16.383 -3.267 1.00 81.75 173 THR A O 1
ATOM 1304 N N . LEU A 1 174 ? -7.969 14.599 -4.370 1.00 83.88 174 LEU A N 1
ATOM 1305 C CA . LEU A 1 174 ? -7.120 14.716 -5.557 1.00 83.88 174 LEU A CA 1
ATOM 1306 C C . LEU A 1 174 ? -7.513 15.928 -6.403 1.00 83.88 174 LEU A C 1
ATOM 1308 O O . LEU A 1 174 ? -6.648 16.681 -6.840 1.00 83.88 174 LEU A O 1
ATOM 1312 N N . ILE A 1 175 ? -8.815 16.142 -6.603 1.00 78.19 175 ILE A N 1
ATOM 1313 C CA . ILE A 1 175 ? -9.374 17.298 -7.314 1.00 78.19 175 ILE A CA 1
ATOM 1314 C C . ILE A 1 175 ? -9.032 18.587 -6.564 1.00 78.19 175 ILE A C 1
ATOM 1316 O O . ILE A 1 175 ? -8.578 19.556 -7.174 1.00 78.19 175 ILE A O 1
ATOM 1320 N N . GLY A 1 176 ? -9.213 18.602 -5.242 1.00 75.00 176 GLY A N 1
ATOM 1321 C CA . GLY A 1 176 ? -8.842 19.729 -4.391 1.00 75.00 176 GLY A CA 1
ATOM 1322 C C . GLY A 1 176 ? -7.354 20.064 -4.499 1.00 75.00 176 GLY A C 1
ATOM 1323 O O . GLY A 1 176 ? -7.005 21.231 -4.663 1.00 75.00 176 GLY A O 1
ATOM 1324 N N . GLU A 1 177 ? -6.487 19.048 -4.489 1.00 76.81 177 GLU A N 1
ATOM 1325 C CA . GLU A 1 177 ? -5.039 19.209 -4.659 1.00 76.81 177 GLU A CA 1
ATOM 1326 C C . GLU A 1 177 ? -4.661 19.702 -6.068 1.00 76.81 177 GLU A C 1
ATOM 1328 O O . GLU A 1 177 ? -3.840 20.609 -6.204 1.00 76.81 177 GLU A O 1
ATOM 1333 N N . ALA A 1 178 ? -5.265 19.136 -7.115 1.00 76.75 178 ALA A N 1
ATOM 1334 C CA . ALA A 1 178 ? -4.942 19.452 -8.504 1.00 76.75 178 ALA A CA 1
ATOM 1335 C C . ALA A 1 178 ? -5.454 20.833 -8.943 1.00 76.75 178 ALA A C 1
ATOM 1337 O O . ALA A 1 178 ? -4.787 21.520 -9.717 1.00 76.75 178 ALA A O 1
ATOM 1338 N N . PHE A 1 179 ? -6.631 21.242 -8.461 1.00 72.81 179 PHE A N 1
ATOM 1339 C CA . PHE A 1 179 ? -7.349 22.418 -8.964 1.00 72.81 179 PHE A CA 1
ATOM 1340 C C . PHE A 1 179 ? -7.568 23.518 -7.916 1.00 72.81 179 PHE A C 1
ATOM 1342 O O . PHE A 1 179 ? -8.209 24.527 -8.216 1.00 72.81 179 PHE A O 1
ATOM 1349 N N . GLY A 1 180 ? -7.050 23.350 -6.693 1.00 62.03 180 GLY A N 1
ATOM 1350 C CA . GLY A 1 180 ? -7.118 24.357 -5.627 1.00 62.03 180 GLY A CA 1
ATOM 1351 C C . GLY A 1 180 ? -8.544 24.729 -5.204 1.00 62.03 180 GLY A C 1
ATOM 1352 O O . GLY A 1 180 ? -8.748 25.807 -4.655 1.00 62.03 180 GLY A O 1
ATOM 1353 N N . GLY A 1 181 ? -9.527 23.872 -5.505 1.00 51.53 181 GLY A N 1
ATOM 1354 C CA . GLY A 1 181 ? -10.954 24.169 -5.383 1.00 51.53 181 GLY A CA 1
ATOM 1355 C C . GLY A 1 181 ? -11.408 25.270 -6.348 1.00 51.53 181 GLY A C 1
ATOM 1356 O O . GLY A 1 181 ? -11.379 26.436 -5.992 1.00 51.53 181 GLY A O 1
ATOM 1357 N N . GLY A 1 182 ? -11.842 24.922 -7.565 1.00 42.91 182 GLY A N 1
ATOM 1358 C CA . GLY A 1 182 ? -12.647 25.770 -8.473 1.00 42.91 182 GLY A CA 1
ATOM 1359 C C . GLY A 1 182 ? -12.123 27.162 -8.892 1.00 42.91 182 GLY A C 1
ATOM 1360 O O . GLY A 1 182 ? -12.754 27.796 -9.733 1.00 42.91 182 GLY A O 1
ATOM 1361 N N . GLY A 1 183 ? -11.008 27.655 -8.343 1.00 42.34 183 GLY A N 1
ATOM 1362 C CA . GLY A 1 183 ? -10.612 29.067 -8.415 1.00 42.34 183 GLY A CA 1
ATOM 1363 C C . GLY A 1 183 ? -9.130 29.333 -8.679 1.00 42.34 183 GLY A C 1
ATOM 1364 O O . GLY A 1 183 ? -8.737 30.494 -8.736 1.00 42.34 183 GLY A O 1
ATOM 1365 N N . GLY A 1 184 ? -8.298 28.305 -8.874 1.00 35.94 184 GLY A N 1
ATOM 1366 C CA . GLY A 1 184 ? -6.930 28.491 -9.378 1.00 35.94 184 GLY A CA 1
ATOM 1367 C C . GLY A 1 184 ? -5.928 29.147 -8.416 1.00 35.94 184 GLY A C 1
ATOM 1368 O O . GLY A 1 184 ? -4.854 29.549 -8.860 1.00 35.94 184 GLY A O 1
ATOM 1369 N N . GLU A 1 185 ? -6.211 29.228 -7.114 1.00 39.62 185 GLU A N 1
ATOM 1370 C CA . GLU A 1 185 ? -5.205 29.610 -6.116 1.00 39.62 185 GLU A CA 1
ATOM 1371 C C . GLU A 1 185 ? -4.576 28.361 -5.488 1.00 39.62 185 GLU A C 1
ATOM 1373 O O . GLU A 1 185 ? -5.195 27.644 -4.704 1.00 39.62 185 GLU A O 1
ATOM 1378 N N . ILE A 1 186 ? -3.309 28.098 -5.822 1.00 40.16 186 ILE A N 1
ATOM 1379 C CA . ILE A 1 186 ? -2.502 27.060 -5.175 1.00 40.16 186 ILE A CA 1
ATOM 1380 C C . ILE A 1 186 ? -2.305 27.453 -3.706 1.00 40.16 186 ILE A C 1
ATOM 1382 O O . ILE A 1 186 ? -1.409 28.230 -3.372 1.00 40.16 186 ILE A O 1
ATOM 1386 N N . ARG A 1 187 ? -3.084 26.869 -2.793 1.00 43.34 187 ARG A N 1
ATOM 1387 C CA . ARG A 1 187 ? -2.647 26.726 -1.402 1.00 43.34 187 ARG A CA 1
ATOM 1388 C C . ARG A 1 187 ? -1.864 25.430 -1.307 1.00 43.34 187 ARG A C 1
ATOM 1390 O O . ARG A 1 187 ? -2.426 24.374 -1.056 1.00 43.34 187 ARG A O 1
ATOM 1397 N N . ALA A 1 188 ? -0.550 25.518 -1.498 1.00 43.03 188 ALA A N 1
ATOM 1398 C CA . ALA A 1 188 ? 0.396 24.399 -1.426 1.00 43.03 188 ALA A CA 1
ATOM 1399 C C . ALA A 1 188 ? 0.426 23.653 -0.064 1.00 43.03 188 ALA A C 1
ATOM 1401 O O . ALA A 1 188 ? 1.323 22.849 0.170 1.00 43.03 188 ALA A O 1
ATOM 1402 N N . SER A 1 189 ? -0.503 23.935 0.854 1.00 50.59 189 SER A N 1
ATOM 1403 C CA . SER A 1 189 ? -0.459 23.527 2.256 1.00 50.59 189 SER A CA 1
ATOM 1404 C C . SER A 1 189 ? -1.576 22.583 2.706 1.00 50.59 189 SER A C 1
ATOM 1406 O O . SER A 1 189 ? -1.448 22.053 3.803 1.00 50.59 189 SER A O 1
ATOM 1408 N N . SER A 1 190 ? -2.648 22.354 1.935 1.00 59.84 190 SER A N 1
ATOM 1409 C CA . SER A 1 190 ? -3.691 21.388 2.326 1.00 59.84 190 SER A CA 1
ATOM 1410 C C . SER A 1 190 ? -3.549 20.091 1.532 1.00 59.84 190 SER A C 1
ATOM 1412 O O . SER A 1 190 ? -3.759 20.076 0.318 1.00 59.84 190 SER A O 1
ATOM 1414 N N . ARG A 1 191 ? -3.197 19.006 2.222 1.00 74.81 191 ARG A N 1
ATOM 1415 C CA . ARG A 1 191 ? -3.167 17.636 1.695 1.00 74.81 191 ARG A CA 1
ATOM 1416 C C . ARG A 1 191 ? -3.922 16.738 2.674 1.00 74.81 191 ARG A C 1
ATOM 1418 O O . ARG A 1 191 ? -3.262 15.973 3.382 1.00 74.81 191 ARG A O 1
ATOM 1425 N N . PRO A 1 192 ? -5.262 16.849 2.728 1.00 80.19 192 PRO A N 1
ATOM 1426 C CA . PRO A 1 192 ? -6.050 16.004 3.605 1.00 80.19 192 PRO A CA 1
ATOM 1427 C C . PRO A 1 192 ? -5.877 14.544 3.188 1.00 80.19 192 PRO A C 1
ATOM 1429 O O . PRO A 1 192 ? -5.881 14.224 1.993 1.00 80.19 192 PRO A O 1
ATOM 1432 N N . GLU A 1 193 ? -5.715 13.659 4.165 1.00 88.06 193 GLU A N 1
ATOM 1433 C CA . GLU A 1 193 ? -5.677 12.218 3.936 1.00 88.06 193 GLU A CA 1
ATOM 1434 C C . GLU A 1 193 ? -7.044 11.641 4.305 1.00 88.06 193 GLU A C 1
ATOM 1436 O O . GLU A 1 193 ? -7.258 11.142 5.409 1.00 88.06 193 GLU A O 1
ATOM 1441 N N . VAL A 1 194 ? -7.987 11.764 3.365 1.00 90.81 194 VAL A N 1
ATOM 1442 C CA . VAL A 1 194 ? -9.293 11.099 3.437 1.00 90.81 194 VAL A CA 1
ATOM 1443 C C . VAL A 1 194 ? -9.324 9.974 2.423 1.00 90.81 194 VAL A C 1
ATOM 1445 O O . VAL A 1 194 ? -9.246 10.209 1.211 1.00 90.81 194 VAL A O 1
ATOM 1448 N N . TRP A 1 195 ? -9.384 8.746 2.924 1.00 93.38 195 TRP A N 1
ATOM 1449 C CA . TRP A 1 195 ? -9.314 7.536 2.122 1.00 93.38 195 TRP A CA 1
ATOM 1450 C C . TRP A 1 195 ? -10.541 6.669 2.347 1.00 93.38 195 TRP A C 1
ATOM 1452 O O . TRP A 1 195 ? -11.083 6.620 3.451 1.00 93.38 195 TRP A O 1
ATOM 1462 N N . ALA A 1 196 ? -10.920 5.937 1.307 1.00 92.06 196 ALA A N 1
ATOM 1463 C CA . ALA A 1 196 ? -11.995 4.963 1.366 1.00 92.06 196 ALA A CA 1
ATOM 1464 C C . ALA A 1 196 ? -11.483 3.569 0.985 1.00 92.06 196 ALA A C 1
ATOM 1466 O O . ALA A 1 196 ? -10.740 3.408 0.013 1.00 92.06 196 ALA A O 1
ATOM 1467 N N . ALA A 1 197 ? -11.918 2.573 1.749 1.00 92.19 197 ALA A N 1
ATOM 1468 C CA . ALA A 1 197 ? -11.809 1.146 1.462 1.00 92.19 197 ALA A CA 1
ATOM 1469 C C . ALA A 1 197 ? -13.198 0.507 1.574 1.00 92.19 197 ALA A C 1
ATOM 1471 O O . ALA A 1 197 ? -14.125 1.119 2.108 1.00 92.19 197 ALA A O 1
ATOM 1472 N N . HIS A 1 198 ? -13.348 -0.738 1.126 1.00 90.00 198 HIS A N 1
ATOM 1473 C CA . HIS A 1 198 ? -14.569 -1.492 1.399 1.00 90.00 198 HIS A CA 1
ATOM 1474 C C . HIS A 1 198 ? -14.297 -2.964 1.697 1.00 90.00 198 HIS A C 1
ATOM 1476 O O . HIS A 1 198 ? -13.347 -3.546 1.177 1.00 90.00 198 HIS A O 1
ATOM 1482 N N . SER A 1 199 ? -15.153 -3.561 2.522 1.00 89.75 199 SER A N 1
ATOM 1483 C CA . SER A 1 199 ? -15.212 -5.002 2.773 1.00 89.75 199 SER A CA 1
ATOM 1484 C C . SER A 1 199 ? -16.509 -5.570 2.223 1.00 89.75 199 SER A C 1
ATOM 1486 O O . SER A 1 199 ? -17.590 -5.082 2.546 1.00 89.75 199 SER A O 1
ATOM 1488 N N . GLU A 1 200 ? -16.401 -6.642 1.455 1.00 89.12 200 GLU A N 1
ATOM 1489 C CA . GLU A 1 200 ? -17.529 -7.462 1.032 1.00 89.12 200 GLU A CA 1
ATOM 1490 C C . GLU A 1 200 ? -17.686 -8.626 2.016 1.00 89.12 200 GLU A C 1
ATOM 1492 O O . GLU A 1 200 ? -16.796 -9.467 2.160 1.00 89.12 200 GLU A O 1
ATOM 1497 N N . VAL A 1 201 ? -18.815 -8.668 2.724 1.00 85.69 201 VAL A N 1
ATOM 1498 C CA . VAL A 1 201 ? -19.128 -9.714 3.705 1.00 85.69 201 VAL A CA 1
ATOM 1499 C C . VAL A 1 201 ? -20.455 -10.356 3.322 1.00 85.69 201 VAL A C 1
ATOM 1501 O O . VAL A 1 201 ? -21.537 -9.882 3.667 1.00 85.69 201 VAL A O 1
ATOM 1504 N N . GLY A 1 202 ? -20.374 -11.462 2.583 1.00 87.56 202 GLY A N 1
ATOM 1505 C CA . GLY A 1 202 ? -21.557 -12.096 2.007 1.00 87.56 202 GLY A CA 1
ATOM 1506 C C . GLY A 1 202 ? -22.174 -11.208 0.926 1.00 87.56 202 GLY A C 1
ATOM 1507 O O . GLY A 1 202 ? -21.540 -10.969 -0.093 1.00 87.56 202 GLY A O 1
ATOM 1508 N N . ALA A 1 203 ? -23.411 -10.755 1.137 1.00 82.56 203 ALA A N 1
ATOM 1509 C CA . ALA A 1 203 ? -24.106 -9.840 0.224 1.00 82.56 203 ALA A CA 1
ATOM 1510 C C . ALA A 1 203 ? -23.982 -8.359 0.633 1.00 82.56 203 ALA A C 1
ATOM 1512 O O . ALA A 1 203 ? -24.456 -7.490 -0.094 1.00 82.56 203 ALA A O 1
ATOM 1513 N N . GLU A 1 204 ? -23.372 -8.082 1.788 1.00 81.38 204 GLU A N 1
ATOM 1514 C CA . GLU A 1 204 ? -23.264 -6.737 2.350 1.00 81.38 204 GLU A CA 1
ATOM 1515 C C . GLU A 1 204 ? -21.913 -6.105 2.012 1.00 81.38 204 GLU A C 1
ATOM 1517 O O . GLU A 1 204 ? -20.876 -6.777 2.026 1.00 81.38 204 GLU A O 1
ATOM 1522 N N . VAL A 1 205 ? -21.922 -4.793 1.772 1.00 82.19 205 VAL A N 1
ATOM 1523 C CA . VAL A 1 205 ? -20.715 -3.988 1.553 1.00 82.19 205 VAL A CA 1
ATOM 1524 C C . VAL A 1 205 ? -20.561 -2.995 2.697 1.00 82.19 205 VAL A C 1
ATOM 1526 O O . VAL A 1 205 ? -21.446 -2.183 2.959 1.00 82.19 205 VAL A O 1
ATOM 1529 N N . TRP A 1 206 ? -19.407 -3.039 3.352 1.00 82.75 206 TRP A N 1
ATOM 1530 C CA . TRP A 1 206 ? -19.027 -2.129 4.427 1.00 82.75 206 TRP A CA 1
ATOM 1531 C C . TRP A 1 206 ? -17.999 -1.143 3.900 1.00 82.75 206 TRP A C 1
ATOM 1533 O O . TRP A 1 206 ? -16.941 -1.563 3.437 1.00 82.75 206 TRP A O 1
ATOM 1543 N N . ILE A 1 207 ? -18.295 0.152 3.968 1.00 86.38 207 ILE A N 1
ATOM 1544 C CA . ILE A 1 207 ? -17.369 1.207 3.550 1.00 86.38 207 ILE A CA 1
ATOM 1545 C C . ILE A 1 207 ? -16.600 1.691 4.777 1.00 86.38 207 ILE A C 1
ATOM 1547 O O . ILE A 1 207 ? -17.198 2.065 5.785 1.00 86.38 207 ILE A O 1
ATOM 1551 N N . HIS A 1 208 ? -15.275 1.708 4.670 1.00 87.94 208 HIS A N 1
ATOM 1552 C CA . HIS A 1 208 ? -14.373 2.184 5.714 1.00 87.94 208 HIS A CA 1
ATOM 1553 C C . HIS A 1 208 ? -13.771 3.508 5.279 1.00 87.94 208 HIS A C 1
ATOM 1555 O O . HIS A 1 208 ? -13.203 3.594 4.189 1.00 87.94 208 HIS A O 1
ATOM 1561 N N . VAL A 1 209 ? -13.862 4.519 6.138 1.00 89.75 209 VAL A N 1
ATOM 1562 C CA . VAL A 1 209 ? -13.268 5.834 5.892 1.00 89.75 209 VAL A CA 1
ATOM 1563 C C . VAL A 1 209 ? -12.152 6.061 6.897 1.00 89.75 209 VAL A C 1
ATOM 1565 O O . VAL A 1 209 ? -12.386 6.043 8.104 1.00 89.75 209 VAL A O 1
ATOM 1568 N N . LEU A 1 210 ? -10.940 6.285 6.394 1.00 90.62 210 LEU A N 1
ATOM 1569 C CA . LEU A 1 210 ? -9.840 6.807 7.194 1.00 90.62 210 LEU A CA 1
ATOM 1570 C C . LEU A 1 210 ? -9.726 8.299 6.912 1.00 90.62 210 LEU A C 1
ATOM 1572 O O . LEU A 1 210 ? -9.522 8.692 5.767 1.00 90.62 210 LEU A O 1
ATOM 1576 N N . ALA A 1 211 ? -9.823 9.108 7.960 1.00 87.62 211 ALA A N 1
ATOM 1577 C CA . ALA A 1 211 ? -9.555 10.533 7.906 1.00 87.62 211 ALA A CA 1
ATOM 1578 C C . ALA A 1 211 ? -8.418 10.852 8.882 1.00 87.62 211 ALA A C 1
ATOM 1580 O O . ALA A 1 211 ? -8.494 10.533 10.069 1.00 87.62 211 ALA A O 1
ATOM 1581 N N . ALA A 1 212 ? -7.336 11.421 8.364 1.00 85.50 212 ALA A N 1
ATOM 1582 C CA . ALA A 1 212 ? -6.175 11.819 9.143 1.00 85.50 212 ALA A CA 1
ATOM 1583 C C . ALA A 1 212 ? -5.534 13.059 8.517 1.00 85.50 212 ALA A C 1
ATOM 1585 O O . ALA A 1 212 ? -5.635 13.264 7.307 1.00 85.50 212 ALA A O 1
ATOM 1586 N N . ASP A 1 213 ? -4.845 13.864 9.332 1.00 81.06 213 ASP A N 1
ATOM 1587 C CA . ASP A 1 213 ? -4.124 15.053 8.848 1.00 81.06 213 ASP A CA 1
ATOM 1588 C C . ASP A 1 213 ? -5.063 15.958 8.005 1.00 81.06 213 ASP A C 1
ATOM 1590 O O . ASP A 1 213 ? -4.804 16.249 6.834 1.00 81.06 213 ASP A O 1
ATOM 1594 N N . LEU A 1 214 ? -6.228 16.308 8.577 1.00 79.12 214 LEU A N 1
ATOM 1595 C CA . LEU A 1 214 ? -7.247 17.194 7.996 1.00 79.12 214 LEU A CA 1
ATOM 1596 C C . LEU A 1 214 ? -7.013 18.699 8.257 1.00 79.12 214 LEU A C 1
ATOM 1598 O O . LEU A 1 214 ? -7.607 19.275 9.162 1.00 79.12 214 LEU A O 1
ATOM 1602 N N . GLN A 1 215 ? -6.285 19.415 7.400 1.00 75.62 215 GLN A N 1
ATOM 1603 C CA . GLN A 1 215 ? 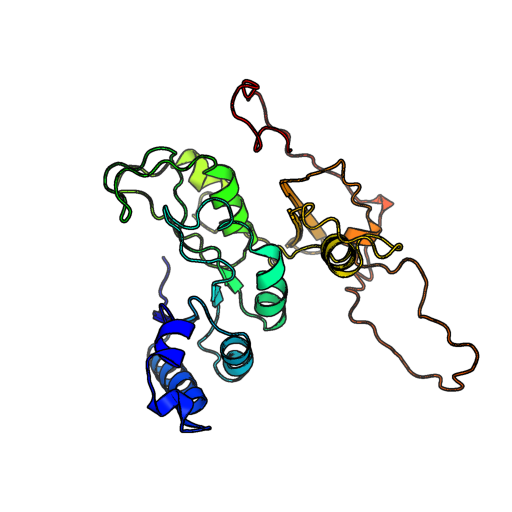-5.948 20.844 7.637 1.00 75.62 215 GLN A CA 1
ATOM 1604 C C . GLN A 1 215 ? -7.141 21.815 7.764 1.00 75.62 215 GLN A C 1
ATOM 1606 O O . GLN A 1 215 ? -6.968 23.001 8.055 1.00 75.62 215 GLN A O 1
ATOM 1611 N N . GLN A 1 216 ? -8.355 21.330 7.516 1.00 71.94 216 GLN A N 1
ATOM 1612 C CA . GLN A 1 216 ? -9.619 22.027 7.700 1.00 71.94 216 GLN A CA 1
ATOM 1613 C C . GLN A 1 216 ? -10.758 21.006 7.873 1.00 71.94 216 GLN A C 1
ATOM 1615 O O . GLN A 1 216 ? -10.634 19.872 7.391 1.00 71.94 216 GLN A O 1
ATOM 1620 N N . PRO A 1 217 ? -11.898 21.406 8.475 1.00 77.00 217 PRO A N 1
ATOM 1621 C CA . PRO A 1 217 ? -13.094 20.573 8.503 1.00 77.00 217 PRO A CA 1
ATOM 1622 C C . PRO A 1 217 ? -13.433 20.059 7.103 1.00 77.00 217 PRO A C 1
ATOM 1624 O O . PRO A 1 217 ? -13.563 20.843 6.161 1.00 77.00 217 PRO A O 1
ATOM 1627 N N . THR A 1 218 ? -13.552 18.741 6.972 1.00 75.38 218 THR A N 1
ATOM 1628 C CA . THR A 1 218 ? -13.808 18.069 5.698 1.00 75.38 218 THR A CA 1
ATOM 1629 C C . THR A 1 218 ? -15.136 17.337 5.787 1.00 75.38 218 THR A C 1
ATOM 1631 O O . THR A 1 218 ? -15.349 16.536 6.693 1.00 75.38 218 THR A O 1
ATOM 1634 N N . VAL A 1 219 ? -16.043 17.636 4.860 1.00 78.50 219 VAL A N 1
ATOM 1635 C CA . VAL A 1 219 ? -17.321 16.934 4.734 1.00 78.50 219 VAL A CA 1
ATOM 1636 C C . VAL A 1 219 ? -17.130 15.812 3.726 1.00 78.50 219 VAL A C 1
ATOM 1638 O O . VAL A 1 219 ? -16.672 16.067 2.616 1.00 78.50 219 VAL A O 1
ATOM 1641 N N . VAL A 1 220 ? -17.476 14.591 4.127 1.00 77.56 220 VAL A N 1
ATOM 1642 C CA . VAL A 1 220 ? -17.554 13.433 3.236 1.00 77.56 220 VAL A CA 1
ATOM 1643 C C . VAL A 1 220 ? -19.024 13.110 3.051 1.00 77.56 220 VAL A C 1
ATOM 1645 O O . VAL A 1 220 ? -19.718 12.752 4.005 1.00 77.56 220 VAL A O 1
ATOM 1648 N N . GLU A 1 221 ? -19.518 13.268 1.834 1.00 74.81 221 GLU A N 1
ATOM 1649 C CA . GLU A 1 221 ? -20.873 12.889 1.485 1.00 74.81 221 GLU A CA 1
ATOM 1650 C C . GLU A 1 221 ? -20.915 11.435 1.020 1.00 74.81 221 GLU A C 1
ATOM 1652 O O . GLU A 1 221 ? -19.959 10.887 0.474 1.00 74.81 221 GLU A O 1
ATOM 1657 N N . LEU A 1 222 ? -22.077 10.800 1.165 1.00 73.62 222 LEU A N 1
ATOM 1658 C CA . LEU A 1 222 ? -22.273 9.443 0.667 1.00 73.62 222 LEU A CA 1
ATOM 1659 C C . LEU A 1 222 ? -21.970 9.325 -0.841 1.00 73.62 222 LEU A C 1
ATOM 1661 O O . LEU A 1 222 ? -21.458 8.303 -1.289 1.00 73.62 222 LEU A O 1
ATOM 1665 N N . ARG A 1 223 ? -22.241 10.376 -1.625 1.00 72.69 223 ARG A N 1
ATOM 1666 C CA . ARG A 1 223 ? -21.910 10.402 -3.058 1.00 72.69 223 ARG A CA 1
ATOM 1667 C C . ARG A 1 223 ? -20.406 10.276 -3.314 1.00 72.69 223 ARG A C 1
ATOM 1669 O O . ARG A 1 223 ? -20.027 9.659 -4.305 1.00 72.69 223 ARG A O 1
ATOM 1676 N N . ASP A 1 224 ? -19.581 10.821 -2.418 1.00 76.62 224 ASP A N 1
ATOM 1677 C CA . ASP A 1 224 ? -18.124 10.777 -2.527 1.00 76.62 224 ASP A CA 1
ATOM 1678 C C . ASP A 1 224 ? -17.625 9.351 -2.275 1.00 76.62 224 ASP A C 1
ATOM 1680 O O . ASP A 1 224 ? -16.687 8.897 -2.916 1.00 76.62 224 ASP A O 1
ATOM 1684 N N . LEU A 1 225 ? -18.284 8.616 -1.373 1.00 77.06 225 LEU A N 1
ATOM 1685 C CA . LEU A 1 225 ? -17.975 7.211 -1.081 1.00 77.06 225 LEU A CA 1
ATOM 1686 C C . LEU A 1 225 ? -18.408 6.259 -2.200 1.00 77.06 225 LEU A C 1
ATOM 1688 O O . LEU A 1 225 ? -17.804 5.206 -2.391 1.00 77.06 225 LEU A O 1
ATOM 1692 N N . LEU A 1 226 ? -19.461 6.625 -2.928 1.00 72.69 226 LEU A N 1
ATOM 1693 C CA . LEU A 1 226 ? -20.009 5.844 -4.036 1.00 72.69 226 LEU A CA 1
ATOM 1694 C C . LEU A 1 226 ? -19.455 6.275 -5.405 1.00 72.69 226 LEU A C 1
ATOM 1696 O O . LEU A 1 226 ? -19.872 5.719 -6.420 1.00 72.69 226 LEU A O 1
ATOM 1700 N N . ASN A 1 227 ? -18.550 7.263 -5.448 1.00 66.75 227 ASN A N 1
ATOM 1701 C CA . ASN A 1 227 ? -18.038 7.885 -6.674 1.00 66.75 227 ASN A CA 1
ATOM 1702 C C . ASN A 1 227 ? -19.159 8.266 -7.663 1.00 66.75 227 ASN A C 1
ATOM 1704 O O . ASN A 1 227 ? -19.086 7.973 -8.859 1.00 66.75 227 ASN A O 1
ATOM 1708 N N . VAL A 1 228 ? -20.222 8.905 -7.161 1.00 60.62 228 VAL A N 1
ATOM 1709 C CA . VAL A 1 228 ? -21.343 9.395 -7.978 1.00 60.62 228 VAL A CA 1
ATOM 1710 C C . VAL A 1 228 ? -21.067 10.853 -8.384 1.00 60.62 228 VAL A C 1
ATOM 1712 O O . VAL A 1 228 ? -21.021 11.714 -7.503 1.00 60.62 228 VAL A O 1
ATOM 1715 N N . PRO A 1 229 ? -20.893 11.164 -9.687 1.00 53.50 229 PRO A N 1
ATOM 1716 C CA . PRO A 1 229 ? -20.620 12.526 -10.153 1.00 53.50 229 PRO A CA 1
ATOM 1717 C C . PRO A 1 229 ? -21.741 13.524 -9.811 1.00 53.50 229 PRO A C 1
ATOM 1719 O O . PRO A 1 229 ? -22.916 13.159 -9.771 1.00 53.50 229 PRO A O 1
ATOM 1722 N N . ASN A 1 230 ? -21.378 14.798 -9.601 1.00 50.00 230 ASN A N 1
ATOM 1723 C CA . ASN A 1 230 ? -22.326 15.885 -9.293 1.00 50.00 230 ASN A CA 1
ATOM 1724 C C . ASN A 1 230 ? -23.267 16.219 -10.452 1.00 50.00 230 ASN A C 1
ATOM 1726 O O . ASN A 1 230 ? -24.431 16.551 -10.232 1.00 50.00 230 ASN A O 1
ATOM 1730 N N . ASP A 1 231 ? -22.756 16.089 -11.667 1.00 49.34 231 ASP A N 1
ATOM 1731 C CA . ASP A 1 231 ? -23.499 16.270 -12.894 1.00 49.34 231 ASP A CA 1
ATOM 1732 C C . ASP A 1 231 ? -23.590 14.880 -13.528 1.00 49.34 231 ASP A C 1
ATOM 1734 O O . ASP A 1 231 ? -22.595 14.153 -13.571 1.00 49.34 231 ASP A O 1
ATOM 1738 N N . GLY A 1 232 ? -24.762 14.474 -14.026 1.00 47.38 232 GLY A N 1
ATOM 1739 C CA . GLY A 1 232 ? -24.822 13.356 -14.978 1.00 47.38 232 GLY A CA 1
ATOM 1740 C C . GLY A 1 232 ? -23.822 13.573 -16.131 1.00 47.38 232 GLY A C 1
ATOM 1741 O O . GLY A 1 232 ? -23.223 14.646 -16.201 1.00 47.38 232 GLY A O 1
ATOM 1742 N N . PRO A 1 233 ? -23.615 12.594 -17.034 1.00 43.03 233 PRO A N 1
ATOM 1743 C CA . PRO A 1 233 ? -22.592 12.695 -18.082 1.00 43.03 233 PRO A CA 1
ATOM 1744 C C . PRO A 1 233 ? -22.585 14.098 -18.693 1.00 43.03 233 PRO A C 1
ATOM 1746 O O . PRO A 1 233 ? -23.661 14.635 -18.951 1.00 43.03 233 PRO A O 1
ATOM 1749 N N . PHE A 1 234 ? -21.401 14.702 -18.840 1.00 40.75 234 PHE A N 1
ATOM 1750 C CA . PHE A 1 234 ? -21.225 15.994 -19.506 1.00 40.75 234 PHE A CA 1
ATOM 1751 C C . PHE A 1 234 ? -21.911 15.898 -20.875 1.00 40.75 234 PHE A C 1
ATOM 1753 O O . PHE A 1 234 ? -21.359 15.340 -21.820 1.00 40.75 234 PHE A O 1
ATOM 1760 N N . TRP A 1 235 ? -23.156 16.364 -20.958 1.00 42.72 235 TRP A N 1
ATOM 1761 C CA . TRP A 1 235 ? -23.905 16.420 -22.199 1.00 42.72 235 TRP A CA 1
ATOM 1762 C C . TRP A 1 235 ? -23.328 17.595 -22.973 1.00 42.72 235 TRP A C 1
ATOM 1764 O O . TRP A 1 235 ? -23.754 18.735 -22.795 1.00 42.72 235 TRP A O 1
ATOM 1774 N N . ASP A 1 236 ? -22.322 17.330 -23.800 1.00 43.50 236 ASP A N 1
ATOM 1775 C CA . ASP A 1 236 ? -22.084 18.198 -24.941 1.00 43.50 236 ASP A CA 1
ATOM 1776 C C . ASP A 1 236 ? -23.295 18.022 -25.864 1.00 43.50 236 ASP A C 1
ATOM 1778 O O . ASP A 1 236 ? -23.502 16.955 -26.445 1.00 43.50 236 ASP A O 1
ATOM 1782 N N . SER A 1 237 ? -24.166 19.031 -25.912 1.00 48.12 237 SER A N 1
ATOM 1783 C CA . SER A 1 237 ? -25.433 18.986 -26.651 1.00 48.12 237 SER A CA 1
ATOM 1784 C C . SER A 1 237 ? -25.255 18.831 -28.164 1.00 48.12 237 SER A C 1
ATOM 1786 O O . SER A 1 237 ? -26.247 18.654 -28.867 1.00 48.12 237 SER A O 1
ATOM 1788 N N . ASP A 1 238 ? -24.013 18.890 -28.649 1.00 52.84 238 ASP A N 1
ATOM 1789 C CA . ASP A 1 238 ? -23.656 18.830 -30.063 1.00 52.84 238 ASP A CA 1
ATOM 1790 C C . ASP A 1 238 ? -23.095 17.454 -30.493 1.00 52.84 238 ASP A C 1
ATOM 1792 O O . ASP A 1 238 ? -22.720 17.277 -31.655 1.00 52.84 238 ASP A O 1
ATOM 1796 N N . TRP A 1 239 ? -23.042 16.457 -29.596 1.00 49.78 239 TRP A N 1
ATOM 1797 C CA . TRP A 1 239 ? -22.531 15.116 -29.912 1.00 49.78 239 TRP A CA 1
ATOM 1798 C C . TRP A 1 239 ? -23.668 14.133 -30.262 1.00 49.78 239 TRP A C 1
ATOM 1800 O O . TRP A 1 239 ? -24.280 13.521 -29.391 1.00 49.78 239 TRP A O 1
ATOM 1810 N N . GLU A 1 240 ? -23.954 13.957 -31.559 1.00 47.94 240 GLU A N 1
ATOM 1811 C CA . GLU A 1 240 ? -24.978 13.031 -32.097 1.00 47.94 240 GLU A CA 1
ATOM 1812 C C . GLU A 1 240 ? -24.537 11.549 -32.123 1.00 47.94 240 GLU A C 1
ATOM 1814 O O . GLU A 1 240 ? -24.771 10.827 -33.094 1.00 47.94 240 GLU A O 1
ATOM 1819 N N . GLY A 1 241 ? -23.874 11.072 -31.073 1.00 45.28 241 GLY A N 1
ATOM 1820 C CA . GLY A 1 241 ? -23.538 9.657 -30.935 1.00 45.28 241 GLY A CA 1
ATOM 1821 C C . GLY A 1 241 ? -24.130 9.082 -29.660 1.00 45.28 241 GLY A C 1
ATOM 1822 O O . GLY A 1 241 ? -23.560 9.224 -28.581 1.00 45.28 241 GLY A O 1
ATOM 1823 N N . GLU A 1 242 ? -25.273 8.411 -29.790 1.00 48.97 242 GLU A N 1
ATOM 1824 C CA . GLU A 1 242 ? -25.645 7.358 -28.848 1.00 48.97 242 GLU A CA 1
ATOM 1825 C C . GLU A 1 242 ? -24.571 6.273 -28.943 1.00 48.97 242 GLU A C 1
ATOM 1827 O O . GLU A 1 242 ? -24.461 5.657 -29.995 1.00 48.97 242 GLU A O 1
ATOM 1832 N N . GLU A 1 243 ? -23.764 6.086 -27.894 1.00 43.72 243 GLU A N 1
ATOM 1833 C CA . GLU A 1 243 ? -23.224 4.781 -27.474 1.00 43.72 243 GLU A CA 1
ATOM 1834 C C . GLU A 1 243 ? -22.351 4.930 -26.206 1.00 43.72 243 GLU A C 1
ATOM 1836 O O . GLU A 1 243 ? -21.246 5.465 -26.227 1.00 43.72 243 GLU A O 1
ATOM 1841 N N . ASP A 1 244 ? -22.904 4.471 -25.078 1.00 39.75 244 ASP A N 1
ATOM 1842 C CA . ASP A 1 244 ? -22.231 3.853 -23.926 1.00 39.75 244 ASP A CA 1
ATOM 1843 C C . ASP A 1 244 ? -20.838 4.368 -23.500 1.00 39.75 244 ASP A C 1
ATOM 1845 O O . ASP A 1 244 ? -19.851 3.628 -23.490 1.00 39.75 244 ASP A O 1
ATOM 1849 N N . PHE A 1 245 ? -20.760 5.587 -22.958 1.00 35.00 245 PHE A N 1
ATOM 1850 C CA . PHE A 1 245 ? -19.680 5.906 -22.016 1.00 35.00 245 PHE A CA 1
ATOM 1851 C C . PHE A 1 245 ? -19.990 5.276 -20.654 1.00 35.00 245 PHE A C 1
ATOM 1853 O O . PHE A 1 245 ? -20.543 5.903 -19.747 1.00 35.00 245 PHE A O 1
ATOM 1860 N N . ALA A 1 246 ? -19.632 4.001 -20.502 1.00 33.41 246 ALA A N 1
ATOM 1861 C CA . ALA A 1 246 ? -19.531 3.373 -19.195 1.00 33.41 246 ALA A CA 1
ATOM 1862 C C . ALA A 1 246 ? -18.342 3.998 -18.452 1.00 33.41 246 ALA A C 1
ATOM 1864 O O . ALA A 1 246 ? -17.205 3.542 -18.563 1.00 33.41 246 ALA A O 1
ATOM 1865 N N . TYR A 1 247 ? -18.590 5.059 -17.683 1.00 34.03 247 TYR A N 1
ATOM 1866 C CA . TYR A 1 247 ? -17.673 5.394 -16.603 1.00 34.03 247 TYR A CA 1
ATOM 1867 C C . TYR A 1 247 ? -17.559 4.155 -15.715 1.00 34.03 247 TYR A C 1
ATOM 1869 O O . TYR A 1 247 ? -18.578 3.604 -15.289 1.00 34.03 247 TYR A O 1
ATOM 1877 N N . VAL A 1 248 ? -16.332 3.747 -15.392 1.00 35.19 248 VAL A N 1
ATOM 1878 C CA . VAL A 1 248 ? -16.064 2.833 -14.274 1.00 35.19 248 VAL A CA 1
ATOM 1879 C C . VAL A 1 248 ? -16.288 3.611 -12.969 1.00 35.19 248 VAL A C 1
ATOM 1881 O O . VAL A 1 248 ? -15.413 3.731 -12.124 1.00 35.19 248 VAL A O 1
ATOM 1884 N N . ALA A 1 249 ? -17.466 4.214 -12.810 1.00 36.69 249 ALA A N 1
ATOM 1885 C CA . ALA A 1 249 ? -18.012 4.416 -11.488 1.00 36.69 249 ALA A CA 1
ATOM 1886 C C . ALA A 1 249 ? -18.333 3.007 -10.999 1.00 36.69 249 ALA A C 1
ATOM 1888 O O . ALA A 1 249 ? -18.961 2.233 -11.730 1.00 36.69 249 ALA A O 1
ATOM 1889 N N . TYR A 1 250 ? -17.893 2.652 -9.795 1.00 36.31 250 TYR A N 1
ATOM 1890 C CA . TYR A 1 250 ? -18.444 1.493 -9.111 1.00 36.31 250 TYR A CA 1
ATOM 1891 C C . TYR A 1 250 ? -19.948 1.750 -8.973 1.00 36.31 250 TYR A C 1
ATOM 1893 O O . TYR A 1 250 ? -20.410 2.348 -8.008 1.00 36.31 250 TYR A O 1
ATOM 1901 N N . ARG A 1 251 ? -20.745 1.331 -9.964 1.00 37.25 251 ARG A N 1
ATOM 1902 C CA . ARG A 1 251 ? -22.177 1.157 -9.785 1.00 37.25 251 ARG A CA 1
ATOM 1903 C C . ARG A 1 251 ? -22.294 0.017 -8.790 1.00 37.25 251 ARG A C 1
ATOM 1905 O O . ARG A 1 251 ? -22.414 -1.142 -9.178 1.00 37.25 251 ARG A O 1
ATOM 1912 N N . ALA A 1 252 ? -22.280 0.350 -7.505 1.00 42.72 252 ALA A N 1
ATOM 1913 C CA . ALA A 1 252 ? -22.916 -0.469 -6.497 1.00 42.72 252 ALA A CA 1
ATOM 1914 C C . ALA A 1 252 ? -24.409 -0.462 -6.852 1.00 42.72 252 ALA A C 1
ATOM 1916 O O . ALA A 1 252 ? -25.188 0.336 -6.341 1.00 42.72 252 ALA A O 1
ATOM 1917 N N . ALA A 1 253 ? -24.802 -1.296 -7.819 1.00 40.19 253 ALA A N 1
ATOM 1918 C CA . ALA A 1 253 ? -26.128 -1.312 -8.436 1.00 40.19 253 ALA A CA 1
ATOM 1919 C C . ALA A 1 253 ? -27.258 -1.671 -7.447 1.00 40.19 253 ALA A C 1
ATOM 1921 O O . ALA A 1 253 ? -28.416 -1.765 -7.843 1.00 40.19 253 ALA A O 1
ATOM 1922 N N . ALA A 1 254 ? -26.922 -1.857 -6.169 1.00 46.19 254 ALA A N 1
ATOM 1923 C CA . ALA A 1 254 ? -27.808 -2.220 -5.079 1.00 46.19 254 ALA A CA 1
ATOM 1924 C C . ALA A 1 254 ? -27.555 -1.409 -3.790 1.00 46.19 254 ALA A C 1
ATOM 1926 O O . ALA A 1 254 ? -27.975 -1.847 -2.723 1.00 46.19 254 ALA A O 1
ATOM 1927 N N . PHE A 1 255 ? -26.866 -0.260 -3.841 1.00 49.38 255 PHE A N 1
ATOM 1928 C CA . PHE A 1 255 ? -26.676 0.541 -2.628 1.00 49.38 255 PHE A CA 1
ATOM 1929 C C . PHE A 1 255 ? -27.986 1.241 -2.228 1.00 49.38 255 PHE A C 1
ATOM 1931 O O . PHE A 1 255 ? -28.424 2.176 -2.899 1.00 49.38 255 PHE A O 1
ATOM 1938 N N . ASP A 1 256 ? -28.607 0.785 -1.136 1.00 57.72 256 ASP A N 1
ATOM 1939 C CA . ASP A 1 256 ? -29.749 1.449 -0.506 1.00 57.72 256 ASP A CA 1
ATOM 1940 C C . ASP A 1 256 ? -29.260 2.425 0.582 1.00 57.72 256 ASP A C 1
ATOM 1942 O O . ASP A 1 256 ? -28.895 1.994 1.681 1.00 57.72 256 ASP A O 1
ATOM 1946 N N . PRO A 1 257 ? -29.272 3.748 0.332 1.00 54.75 257 PRO A N 1
ATOM 1947 C CA . PRO A 1 257 ? -28.857 4.733 1.326 1.00 54.75 257 PRO A CA 1
ATOM 1948 C C . PRO A 1 257 ? -29.733 4.734 2.582 1.00 54.75 257 PRO A C 1
ATOM 1950 O O . PRO A 1 257 ? -29.270 5.179 3.630 1.00 54.75 257 PRO A O 1
ATOM 1953 N N . ALA A 1 258 ? -30.973 4.231 2.516 1.00 50.62 258 ALA A N 1
ATOM 1954 C CA . ALA A 1 258 ? -31.845 4.126 3.683 1.00 50.62 258 ALA A CA 1
ATOM 1955 C C . ALA A 1 258 ? -31.421 3.001 4.649 1.00 50.62 258 ALA A C 1
ATOM 1957 O O . ALA A 1 258 ? -31.825 3.025 5.811 1.00 50.62 258 ALA A O 1
ATOM 1958 N N . GLY A 1 259 ? -30.604 2.046 4.188 1.00 52.69 259 GLY A N 1
ATOM 1959 C CA . GLY A 1 259 ? -30.021 0.973 5.001 1.00 52.69 259 GLY A CA 1
ATOM 1960 C C . GLY A 1 259 ? -28.634 1.293 5.572 1.00 52.69 259 GLY A C 1
ATOM 1961 O O . GLY A 1 259 ? -28.099 0.505 6.352 1.00 52.69 259 GLY A O 1
ATOM 1962 N N . ALA A 1 260 ? -28.041 2.435 5.211 1.00 53.44 260 ALA A N 1
ATOM 1963 C CA . ALA A 1 260 ? -26.698 2.797 5.647 1.00 53.44 260 ALA A CA 1
ATOM 1964 C C . ALA A 1 260 ? -26.665 3.107 7.155 1.00 53.44 260 ALA A C 1
ATOM 1966 O O . ALA A 1 260 ? -27.364 3.994 7.643 1.00 53.44 260 ALA A O 1
ATOM 1967 N N . THR A 1 261 ? -25.811 2.395 7.894 1.00 53.34 261 THR A N 1
ATOM 1968 C CA . THR A 1 261 ? -25.524 2.684 9.306 1.00 53.34 261 THR A CA 1
ATOM 1969 C C . THR A 1 261 ? -24.120 3.258 9.415 1.00 53.34 261 THR A C 1
ATOM 1971 O O . THR A 1 261 ? -23.148 2.586 9.079 1.00 53.34 261 THR A O 1
ATOM 1974 N N . ILE A 1 262 ? -24.006 4.496 9.896 1.00 54.78 262 ILE A N 1
ATOM 1975 C CA . ILE A 1 262 ? -22.708 5.095 10.215 1.00 54.78 262 ILE A CA 1
ATOM 1976 C C . ILE A 1 262 ? -22.288 4.578 11.590 1.00 54.78 262 ILE A C 1
ATOM 1978 O O . ILE A 1 262 ? -22.968 4.824 12.587 1.00 54.78 262 ILE A O 1
ATOM 1982 N N . VAL A 1 263 ? -21.175 3.849 11.634 1.00 45.34 263 VAL A N 1
ATOM 1983 C CA . VAL A 1 263 ? -20.539 3.415 12.879 1.00 45.34 263 VAL A CA 1
ATOM 1984 C C . VAL A 1 263 ? -19.273 4.239 13.063 1.00 45.34 263 VAL A C 1
ATOM 1986 O O . VAL A 1 263 ? -18.261 3.995 12.411 1.00 45.34 263 VAL A O 1
ATOM 1989 N N . GLU A 1 264 ? -19.335 5.230 13.947 1.00 50.81 264 GLU A N 1
ATOM 1990 C CA . GLU A 1 264 ? -18.153 5.986 14.352 1.00 50.81 264 GLU A CA 1
ATOM 1991 C C . GLU A 1 264 ? -17.383 5.188 15.406 1.00 50.81 264 GLU A C 1
ATOM 1993 O O . GLU A 1 264 ? -17.861 4.959 16.519 1.00 50.81 264 GLU A O 1
ATOM 1998 N N . LEU A 1 265 ? -16.167 4.764 15.067 1.00 42.25 265 LEU A N 1
ATOM 1999 C CA . LEU A 1 265 ? -15.227 4.221 16.043 1.00 42.25 265 LEU A CA 1
ATOM 2000 C C . LEU A 1 265 ? -14.568 5.397 16.779 1.00 42.25 265 LEU A C 1
ATOM 2002 O O . LEU A 1 265 ? -13.470 5.832 16.439 1.00 42.25 265 LEU A O 1
ATOM 2006 N N . GLY A 1 266 ? -15.281 5.958 17.759 1.00 35.41 266 GLY A N 1
ATOM 2007 C CA . GLY A 1 266 ? -14.762 7.017 18.624 1.00 35.41 266 GLY A CA 1
ATOM 2008 C C . GLY A 1 266 ? -13.553 6.558 19.450 1.00 35.41 266 GLY A C 1
ATOM 2009 O O . GLY A 1 266 ? -13.451 5.397 19.850 1.00 35.41 266 GLY A O 1
ATOM 2010 N N . ARG A 1 267 ? -12.629 7.485 19.732 1.00 42.16 267 ARG A N 1
ATOM 2011 C CA . ARG A 1 267 ? -11.561 7.293 20.724 1.00 42.16 267 ARG A CA 1
ATOM 2012 C C . ARG A 1 267 ? -12.112 7.610 22.117 1.00 42.16 267 ARG A C 1
ATOM 2014 O O . ARG A 1 267 ? -12.457 8.756 22.390 1.00 42.16 267 ARG A O 1
ATOM 2021 N N . ASP A 1 268 ? -12.099 6.632 23.016 1.00 33.50 268 ASP A N 1
ATOM 2022 C CA . ASP A 1 268 ? -12.177 6.897 24.452 1.00 33.50 268 ASP A CA 1
ATOM 2023 C C . ASP A 1 268 ? -10.838 7.504 24.932 1.00 33.50 268 ASP A C 1
ATOM 2025 O O . ASP A 1 268 ? -9.814 6.824 24.976 1.00 33.50 268 ASP A O 1
ATOM 2029 N N . GLY A 1 269 ? -10.839 8.789 25.302 1.00 32.22 269 GLY A N 1
ATOM 2030 C CA . GLY A 1 269 ? -9.995 9.301 26.394 1.00 32.22 269 GLY A CA 1
ATOM 2031 C C . GLY A 1 269 ? -8.497 9.571 26.163 1.00 32.22 269 GLY A C 1
ATOM 2032 O O . GLY A 1 269 ? -7.695 9.217 27.023 1.00 32.22 269 GLY A O 1
ATOM 2033 N N . LEU A 1 270 ? -8.097 10.277 25.100 1.00 31.80 270 LEU A N 1
ATOM 2034 C CA . LEU A 1 270 ? -6.759 10.896 25.017 1.00 31.80 270 LEU A CA 1
ATOM 2035 C C . LEU A 1 270 ? -6.891 12.406 24.765 1.00 31.80 270 LEU A C 1
ATOM 2037 O O . LEU A 1 270 ? -6.951 12.843 23.619 1.00 31.80 270 LEU A O 1
ATOM 2041 N N . GLU A 1 271 ? -6.949 13.195 25.843 1.00 28.86 271 GLU A N 1
ATOM 2042 C CA . GLU A 1 271 ? -6.636 14.629 25.781 1.00 28.86 271 GLU A CA 1
ATOM 2043 C C . GLU A 1 271 ? -5.144 14.765 25.443 1.00 28.86 271 GLU A C 1
ATOM 2045 O O . GLU A 1 271 ? -4.281 14.303 26.193 1.00 28.86 271 GLU A O 1
ATOM 2050 N N . LEU A 1 272 ? -4.839 15.343 24.281 1.00 36.62 272 LEU A N 1
ATOM 2051 C CA . LEU A 1 272 ? -3.479 15.702 23.892 1.00 36.62 272 LEU A CA 1
ATOM 2052 C C . LEU A 1 272 ? -3.251 17.163 24.280 1.00 36.62 272 LEU A C 1
ATOM 2054 O O . LEU A 1 272 ? -3.960 18.050 23.819 1.00 36.62 272 LEU A O 1
ATOM 2058 N N . ASP A 1 273 ? -2.280 17.376 25.163 1.00 32.66 273 ASP A N 1
ATOM 2059 C CA . ASP A 1 273 ? -1.871 18.687 25.663 1.00 32.66 273 ASP A CA 1
ATOM 2060 C C . ASP A 1 273 ? -1.339 19.552 24.499 1.00 32.66 273 ASP A C 1
ATOM 2062 O O . ASP A 1 273 ? -0.468 19.119 23.737 1.00 32.66 273 ASP A O 1
ATOM 2066 N N . ASP A 1 274 ? -1.859 20.776 24.377 1.00 35.97 274 ASP A N 1
ATOM 2067 C CA . ASP A 1 274 ? -1.758 21.740 23.257 1.00 35.97 274 ASP A CA 1
ATOM 2068 C C . ASP A 1 274 ? -0.328 22.284 22.971 1.00 35.97 274 ASP A C 1
ATOM 2070 O O . ASP A 1 274 ? -0.131 23.327 22.343 1.00 35.97 274 ASP A O 1
ATOM 2074 N N . ALA A 1 275 ? 0.720 21.622 23.466 1.00 30.61 275 ALA A N 1
ATOM 2075 C CA . ALA A 1 275 ? 2.050 22.215 23.618 1.00 30.61 275 ALA A CA 1
ATOM 2076 C C . ALA A 1 275 ? 3.077 21.868 22.521 1.00 30.61 275 ALA A C 1
ATOM 2078 O O . ALA A 1 275 ? 4.207 22.360 22.577 1.00 30.61 275 ALA A O 1
ATOM 2079 N N . SER A 1 276 ? 2.739 21.072 21.503 1.00 29.78 276 SER A N 1
ATOM 2080 C CA . SER A 1 276 ? 3.644 20.813 20.373 1.00 29.78 276 SER A CA 1
ATOM 2081 C C . SER A 1 276 ? 3.124 21.463 19.093 1.00 29.78 276 SER A C 1
ATOM 2083 O O . SER A 1 276 ? 2.162 20.989 18.497 1.00 29.78 276 SER A O 1
ATOM 2085 N N . GLY A 1 277 ? 3.775 22.552 18.668 1.00 30.00 277 GLY A N 1
ATOM 2086 C CA . GLY A 1 277 ? 3.459 23.257 17.420 1.00 30.00 277 GLY A CA 1
ATOM 2087 C C . GLY A 1 277 ? 3.566 22.383 16.161 1.00 30.00 277 GLY A C 1
ATOM 2088 O O . GLY A 1 277 ? 3.826 21.186 16.229 1.00 30.00 277 GLY A O 1
ATOM 2089 N N . PRO A 1 278 ? 3.533 23.009 14.979 1.00 29.50 278 PRO A N 1
ATOM 2090 C CA . PRO A 1 278 ? 2.473 22.955 13.952 1.00 29.50 278 PRO A CA 1
ATOM 2091 C C . PRO A 1 278 ? 1.914 21.561 13.551 1.00 29.50 278 PRO A C 1
ATOM 2093 O O . PRO A 1 278 ? 1.566 21.351 12.397 1.00 29.50 278 PRO A O 1
ATOM 2096 N N . LEU A 1 279 ? 1.793 20.617 14.484 1.00 37.28 279 LEU A N 1
ATOM 2097 C CA . LEU A 1 279 ? 1.165 19.297 14.324 1.00 37.28 279 LEU A CA 1
ATOM 2098 C C . LEU A 1 279 ? -0.005 19.111 15.318 1.00 37.28 279 LEU A C 1
ATOM 2100 O O . LEU A 1 279 ? -0.350 17.988 15.668 1.00 37.28 279 LEU A O 1
ATOM 2104 N N . GLY A 1 280 ? -0.552 20.220 15.830 1.00 28.06 280 GLY A N 1
ATOM 2105 C CA . GLY A 1 280 ? -1.475 20.265 16.973 1.00 28.06 280 GLY A CA 1
ATOM 2106 C C . GLY A 1 280 ? -2.968 20.269 16.638 1.00 28.06 280 GLY A C 1
ATOM 2107 O O . GLY A 1 280 ? -3.783 20.454 17.532 1.00 28.06 280 GLY A O 1
ATOM 2108 N N . HIS A 1 281 ? -3.356 20.060 15.387 1.00 31.19 281 HIS A N 1
ATOM 2109 C CA . HIS A 1 281 ? -4.756 19.855 15.029 1.00 31.19 281 HIS A CA 1
ATOM 2110 C C . HIS A 1 281 ? -4.811 18.621 14.135 1.00 31.19 281 HIS A C 1
ATOM 2112 O O . HIS A 1 281 ? -3.909 18.476 13.318 1.00 31.19 281 HIS A O 1
ATOM 2118 N N . GLU A 1 282 ? -5.813 17.751 14.349 1.00 30.83 282 GLU A N 1
ATOM 2119 C CA . GLU A 1 282 ? -6.385 16.764 13.399 1.00 30.83 282 GLU A CA 1
ATOM 2120 C C . GLU A 1 282 ? -6.589 15.347 13.963 1.00 30.83 282 GLU A C 1
ATOM 2122 O O . GLU A 1 282 ? -5.747 14.451 13.842 1.00 30.83 282 GLU A O 1
ATOM 2127 N N . LEU A 1 283 ? -7.773 15.159 14.558 1.00 29.22 283 LEU A N 1
ATOM 2128 C CA . LEU A 1 283 ? -8.776 14.245 14.000 1.00 29.22 283 LEU A CA 1
ATOM 2129 C C . LEU A 1 283 ? -9.786 15.085 13.214 1.00 29.22 283 LEU A C 1
ATOM 2131 O O . LEU A 1 283 ? -10.070 16.210 13.689 1.00 29.22 283 LEU A O 1
#

Foldseek 3Di:
DAFAAEPAPAVCVCVVDVVSVVDPCVSLVVLQVVLVVCVVVVHAYEYEPDDLVSLVSCLVRPSHAAYEQFHEPADPRQVCLLQRQASLVSQLVSNHQYASYEAEQAQAAPPFPHHGHGDPCRLSSQVSRQLRRDDHHHRGDVPRHDPVSQCVQAPPVRHGPHAPGHWHAFPVLVCCQVQVPPPRDDPVPARWRWTWTWHDDPPDIDIDIDTKPGPDDDDDDPCSNQVPDPDPPPCPVPDPDDDDPPDPRPCPVDDDPVPDDDDDPDDPDDDDDQPDPPVRDID

Secondary structure (DSSP, 8-state):
---EEEE-SHHHHHHH-HHHHH-TTHHHHHHHHHHHHHHHTT-EEEESS--HHHHHHGGG-TTEEEEE-S---STTTHHHHT--HHHHHHHHHTTPEEE--EE-SSSB-TT-TT-S-B-S-HHHHHHHHHHTSS--EE-PPTT---HHHHTTSB-TT--B---SEEEEE-HHHHHHHHHTTTT----TT---EEEEEEEEETTEEEEEEEEE--SS-----HHHHTT--SSSS---TT--------------TT--GGG---------S----TTSTTS----

Sequence (283 aa):
GLSTYEQDWLWPQFLGTTELLEDANLGSAWLLQMGAAASAHGLGIQYCMPFPRHLMQSVEISAVTQARASNDYGPRDRKWQWRIGRSSILVDALGLAPSKDGVYTTAVQPGGSQGHFVELRPELELIVAVLSTGPVQIADGVGFSDAGLISRACSEDGLILGPSRAATAMDFTLIGEAFGGGGGEIRASSRPEVWAAHSEVGAEVWIHVLAADLQQPTVVELRDLLNVPNDGPFWDSDWEGEEDFAYVAYRAAAFDPAGATIVELGRDGLELDDASGPLGHEL

Organism: NCBI:txid1461544

pLDDT: mean 78.58, std 22.08, range [28.06, 98.56]